Protein AF-A0A172TF11-F1 (afdb_monomer)

Organism: NCBI:txid1178515

Foldseek 3Di:
DVVVCLQPDPDQDADHLVLVLLLLVLLLCLLQPPDPLLVCLVPDQSLLVVVVVVVVDPDDPLVVLVVLLVVSLVVLVVSLVVSLVVVVVVVCVRPVDQDVQLSVLLSLLSSLVSLLSSLVSSLPSNQHTSVSSVVVSVVSSVVSVVVSVVCVVVSHDPSVVSSVCCVVVPNPSSVVSNVNSVVSNVVSSVVSSVSNVPDDSD

Mean predicted aligned error: 9.06 Å

Structure (mmCIF, N/CA/C/O backbone):
data_AF-A0A172TF11-F1
#
_entry.id   AF-A0A172TF11-F1
#
loop_
_atom_site.group_PDB
_atom_site.id
_atom_site.type_symbol
_atom_site.label_atom_id
_atom_site.label_alt_id
_atom_site.label_comp_id
_atom_site.label_asym_id
_atom_site.label_entity_id
_atom_site.label_seq_id
_atom_site.pdbx_PDB_ins_code
_atom_site.Cartn_x
_atom_site.Cartn_y
_atom_site.Cartn_z
_atom_site.occupancy
_atom_site.B_iso_or_equiv
_atom_site.auth_seq_id
_atom_site.auth_comp_id
_atom_site.auth_asym_id
_atom_site.auth_atom_id
_atom_site.pdbx_PDB_model_num
ATOM 1 N N . MET A 1 1 ? 18.507 27.238 -4.834 1.00 37.81 1 MET A N 1
ATOM 2 C CA . MET A 1 1 ? 17.718 27.202 -6.087 1.00 37.81 1 MET A CA 1
ATOM 3 C C . MET A 1 1 ? 18.172 26.134 -7.094 1.00 37.81 1 MET A C 1
ATOM 5 O O . MET A 1 1 ? 17.466 25.936 -8.066 1.00 37.81 1 MET A O 1
ATOM 9 N N . LEU A 1 2 ? 19.254 25.377 -6.849 1.00 40.62 2 LEU A N 1
ATOM 10 C CA . LEU A 1 2 ? 19.690 24.267 -7.722 1.00 40.62 2 LEU A CA 1
ATOM 11 C C . LEU A 1 2 ? 18.886 22.961 -7.549 1.00 40.62 2 LEU A C 1
ATOM 13 O O . LEU A 1 2 ? 18.704 22.222 -8.504 1.00 40.62 2 LEU A O 1
ATOM 17 N N . ILE A 1 3 ? 18.331 22.708 -6.360 1.00 42.03 3 ILE A N 1
ATOM 18 C CA . ILE A 1 3 ? 17.564 21.477 -6.073 1.00 42.03 3 ILE A CA 1
ATOM 19 C C . ILE A 1 3 ? 16.171 21.503 -6.732 1.00 42.03 3 ILE A C 1
ATOM 21 O O . ILE A 1 3 ? 15.624 20.463 -7.073 1.00 42.03 3 ILE A O 1
ATOM 25 N N . LEU A 1 4 ? 15.613 22.697 -6.969 1.00 37.97 4 LEU A N 1
ATOM 26 C CA . LEU A 1 4 ? 14.320 22.850 -7.645 1.00 37.97 4 LEU A CA 1
ATOM 27 C C . LEU A 1 4 ? 14.446 22.738 -9.177 1.00 37.97 4 LEU A C 1
ATOM 29 O O . LEU A 1 4 ? 13.496 22.329 -9.835 1.00 37.97 4 LEU A O 1
ATOM 33 N N . GLY A 1 5 ? 15.619 23.074 -9.733 1.00 37.34 5 GLY A N 1
ATOM 34 C CA . GLY A 1 5 ? 15.910 22.966 -11.167 1.00 37.34 5 GLY A CA 1
ATOM 35 C C . GLY A 1 5 ? 16.039 21.517 -11.640 1.00 37.34 5 GLY A C 1
ATOM 36 O O . GLY A 1 5 ? 15.505 21.176 -12.688 1.00 37.34 5 GLY A O 1
ATOM 37 N N . GLY A 1 6 ? 16.625 20.636 -10.820 1.00 41.56 6 GLY A N 1
ATOM 38 C CA . GLY A 1 6 ? 16.676 19.191 -11.096 1.00 41.56 6 GLY A CA 1
ATOM 39 C C . GLY A 1 6 ? 15.323 18.472 -10.989 1.00 41.56 6 GLY A C 1
ATOM 40 O O . GLY A 1 6 ? 15.190 17.340 -11.436 1.00 41.56 6 GLY A O 1
ATOM 41 N N . LEU A 1 7 ? 14.303 19.127 -10.424 1.00 42.03 7 LEU A N 1
ATOM 42 C CA . LEU A 1 7 ? 12.934 18.604 -10.329 1.00 42.03 7 LEU A CA 1
ATOM 43 C C . LEU A 1 7 ? 12.081 18.931 -11.571 1.00 42.03 7 LEU A C 1
ATOM 45 O O . LEU A 1 7 ? 11.021 18.336 -11.744 1.00 42.03 7 LEU A O 1
ATOM 49 N N . LEU A 1 8 ? 12.525 19.869 -12.421 1.00 41.50 8 LEU A N 1
ATOM 50 C CA . LEU A 1 8 ? 11.769 20.375 -13.577 1.00 41.50 8 LEU A CA 1
ATOM 51 C C . LEU A 1 8 ? 12.556 20.403 -14.900 1.00 41.50 8 LEU A C 1
ATOM 53 O O . LEU A 1 8 ? 11.947 20.668 -15.936 1.00 41.50 8 LEU A O 1
ATOM 57 N N . HIS A 1 9 ? 13.867 20.135 -14.912 1.00 39.47 9 HIS A N 1
ATOM 58 C CA . HIS A 1 9 ? 14.604 19.950 -16.166 1.00 39.47 9 HIS A CA 1
ATOM 59 C C . HIS A 1 9 ? 14.367 18.554 -16.738 1.00 39.47 9 HIS A C 1
ATOM 61 O O . HIS A 1 9 ? 14.990 17.563 -16.372 1.00 39.47 9 HIS A O 1
ATOM 67 N N . VAL A 1 10 ? 13.398 18.535 -17.646 1.00 49.44 10 VAL A N 1
ATOM 68 C CA . VAL A 1 10 ? 13.211 17.545 -18.697 1.00 49.44 10 VAL A CA 1
ATOM 69 C C . VAL A 1 10 ? 14.354 17.739 -19.703 1.00 49.44 10 VAL A C 1
ATOM 71 O O . VAL A 1 10 ? 14.220 18.518 -20.640 1.00 49.44 10 VAL A O 1
ATOM 74 N N . GLU A 1 11 ? 15.498 17.095 -19.475 1.00 37.38 11 GLU A N 1
ATOM 75 C CA . GLU A 1 11 ? 16.462 16.790 -20.542 1.00 37.38 11 GLU A CA 1
ATOM 76 C C . GLU A 1 11 ? 16.293 15.313 -20.914 1.00 37.38 11 GLU A C 1
ATOM 78 O O . GLU A 1 11 ? 16.240 14.447 -20.040 1.00 37.38 11 GLU A O 1
ATOM 83 N N . GLU A 1 12 ? 16.147 15.056 -22.215 1.00 46.34 12 GLU A N 1
ATOM 84 C CA . GLU A 1 12 ? 15.595 13.845 -22.849 1.00 46.34 12 GLU A CA 1
ATOM 85 C C . GLU A 1 12 ? 16.365 12.525 -22.620 1.00 46.34 12 GLU A C 1
ATOM 87 O O . GLU A 1 12 ? 16.013 11.520 -23.226 1.00 46.34 12 GLU A O 1
ATOM 92 N N . ASP A 1 13 ? 17.371 12.475 -21.741 1.00 43.41 13 ASP A N 1
ATOM 93 C CA . ASP A 1 13 ? 18.206 11.273 -21.556 1.00 43.41 13 ASP A CA 1
ATOM 94 C C . ASP A 1 13 ? 18.678 11.033 -20.103 1.00 43.41 13 ASP A C 1
ATOM 96 O O . ASP A 1 13 ? 19.563 10.217 -19.843 1.00 43.41 13 ASP A O 1
ATOM 100 N N . GLN A 1 14 ? 18.104 11.735 -19.113 1.00 47.06 14 GLN A N 1
ATOM 101 C CA . GLN A 1 14 ? 18.458 11.557 -17.696 1.00 47.06 14 GLN A CA 1
ATOM 102 C C . GLN A 1 14 ? 17.311 11.011 -16.837 1.00 47.06 14 GLN A C 1
ATOM 104 O O . GLN A 1 14 ? 16.142 11.362 -16.991 1.00 47.06 14 GLN A O 1
ATOM 109 N N . TRP A 1 15 ? 17.688 10.142 -15.893 1.00 51.62 15 TRP A N 1
ATOM 110 C CA . TRP A 1 15 ? 16.863 9.470 -14.888 1.00 51.62 15 TRP A CA 1
ATOM 111 C C . TRP A 1 15 ? 15.955 10.441 -14.125 1.00 51.62 15 TRP A C 1
ATOM 113 O O . TRP A 1 15 ? 16.306 10.973 -13.073 1.00 51.62 15 TRP A O 1
ATOM 123 N N . SER A 1 16 ? 14.757 10.679 -14.648 1.00 61.72 16 SER A N 1
ATOM 124 C CA . SER A 1 16 ? 13.790 11.523 -13.964 1.00 61.72 16 SER A CA 1
ATOM 125 C C . SER A 1 16 ? 13.293 10.827 -12.698 1.00 61.72 16 SER A C 1
ATOM 127 O O . SER A 1 16 ? 12.734 9.732 -12.739 1.00 61.72 16 SER A O 1
ATOM 129 N N . ILE A 1 17 ? 13.474 11.499 -11.563 1.00 70.00 17 ILE A N 1
ATOM 130 C CA . ILE A 1 17 ? 13.059 11.036 -10.229 1.00 70.00 17 ILE A CA 1
ATOM 131 C C . ILE A 1 17 ? 11.538 11.217 -10.032 1.00 70.00 17 ILE A C 1
ATOM 133 O O . ILE A 1 17 ? 10.937 10.648 -9.121 1.00 70.00 17 ILE A O 1
ATOM 137 N N . ALA A 1 18 ? 10.884 12.000 -10.897 1.00 71.44 18 ALA A N 1
ATOM 138 C CA . ALA A 1 18 ? 9.459 12.312 -10.817 1.00 71.44 18 ALA A CA 1
ATOM 139 C C . ALA A 1 18 ? 8.535 11.071 -10.797 1.00 71.44 18 ALA A C 1
ATOM 141 O O . ALA A 1 18 ? 7.713 10.990 -9.881 1.00 71.44 18 ALA A O 1
ATOM 142 N N . PRO A 1 19 ? 8.642 10.093 -11.723 1.00 74.12 19 PRO A N 1
ATOM 143 C CA . PRO A 1 19 ? 7.827 8.877 -11.671 1.00 74.12 19 PRO A CA 1
ATOM 144 C C . PRO A 1 19 ? 8.084 8.043 -10.408 1.00 74.12 19 PRO A C 1
ATOM 146 O O . PRO A 1 19 ? 7.132 7.533 -9.818 1.00 74.12 19 PRO A O 1
ATOM 149 N N . ASP A 1 20 ? 9.332 7.978 -9.933 1.00 79.50 20 ASP A N 1
ATOM 150 C CA . ASP A 1 20 ? 9.693 7.238 -8.717 1.00 79.50 20 ASP A CA 1
ATOM 151 C C . ASP A 1 20 ? 9.079 7.871 -7.463 1.00 79.50 20 ASP A C 1
ATOM 153 O O . ASP A 1 20 ? 8.512 7.174 -6.619 1.00 79.50 20 ASP A O 1
ATOM 157 N N . LEU A 1 21 ? 9.104 9.204 -7.365 1.00 79.12 21 LEU A N 1
ATOM 158 C CA . LEU A 1 21 ? 8.406 9.931 -6.304 1.00 79.12 21 LEU A CA 1
ATOM 159 C C . LEU A 1 21 ? 6.902 9.683 -6.360 1.00 79.12 21 LEU A C 1
ATOM 161 O O . LEU A 1 21 ? 6.276 9.481 -5.323 1.00 79.12 21 LEU A O 1
ATOM 165 N N . LEU A 1 22 ? 6.316 9.674 -7.555 1.00 78.62 22 LEU A N 1
ATOM 166 C CA . LEU A 1 22 ? 4.880 9.506 -7.737 1.00 78.62 22 LEU A CA 1
ATOM 167 C C . LEU A 1 22 ? 4.432 8.105 -7.291 1.00 78.62 22 LEU A C 1
ATOM 169 O O . LEU A 1 22 ? 3.491 7.995 -6.506 1.00 78.62 22 LEU A O 1
ATOM 173 N N . ILE A 1 23 ? 5.161 7.055 -7.688 1.00 78.44 23 ILE A N 1
ATOM 174 C CA . ILE A 1 23 ? 4.918 5.662 -7.271 1.00 78.44 23 ILE A CA 1
ATOM 175 C C . ILE A 1 23 ? 5.006 5.486 -5.758 1.00 78.44 23 ILE A C 1
ATOM 177 O O . ILE A 1 23 ? 4.291 4.660 -5.200 1.00 78.44 23 ILE A O 1
ATOM 181 N N . VAL A 1 24 ? 5.880 6.232 -5.089 1.00 77.00 24 VAL A N 1
ATOM 182 C CA . VAL A 1 24 ? 6.149 6.050 -3.662 1.00 77.00 24 VAL A CA 1
ATOM 183 C C . VAL A 1 24 ? 5.256 6.929 -2.777 1.00 77.00 24 VAL A C 1
ATOM 185 O O . VAL A 1 24 ? 4.786 6.498 -1.717 1.00 77.00 24 VAL A O 1
ATOM 188 N N . ILE A 1 25 ? 4.955 8.148 -3.222 1.00 73.25 25 ILE A N 1
ATOM 189 C CA . ILE A 1 25 ? 4.079 9.081 -2.510 1.00 73.25 25 ILE A CA 1
ATOM 190 C C . ILE A 1 25 ? 2.622 8.634 -2.612 1.00 73.25 25 ILE A C 1
ATOM 192 O O . ILE A 1 25 ? 1.917 8.694 -1.606 1.00 73.25 25 ILE A O 1
ATOM 196 N N . PHE A 1 26 ? 2.160 8.149 -3.772 1.00 73.44 26 PHE A N 1
ATOM 197 C CA . PHE A 1 26 ? 0.749 7.777 -3.937 1.00 73.44 26 PHE A CA 1
ATOM 198 C C . PHE A 1 26 ? 0.281 6.748 -2.899 1.00 73.44 26 PHE A C 1
ATOM 200 O O . PHE A 1 26 ? -0.648 7.069 -2.162 1.00 73.44 26 PHE A O 1
ATOM 207 N N . PRO A 1 27 ? 0.929 5.576 -2.741 1.00 66.56 27 PRO A N 1
ATOM 208 C CA . PRO A 1 27 ? 0.554 4.581 -1.738 1.00 66.56 27 PRO A CA 1
ATOM 209 C C . PRO A 1 27 ? 0.652 5.109 -0.305 1.00 66.56 27 PRO A C 1
ATOM 211 O O . PRO A 1 27 ? -0.158 4.731 0.536 1.00 66.56 27 PRO A O 1
ATOM 214 N N . SER A 1 28 ? 1.602 6.012 -0.039 1.00 65.06 28 SER A N 1
ATOM 215 C CA . SER A 1 28 ? 1.797 6.625 1.280 1.00 65.06 28 SER A CA 1
ATOM 216 C C . SER A 1 28 ? 0.635 7.544 1.675 1.00 65.06 28 SER A C 1
ATOM 218 O O . SER A 1 28 ? 0.138 7.532 2.806 1.00 65.06 28 SER A O 1
ATOM 220 N N . VAL A 1 29 ? 0.143 8.311 0.702 1.00 61.72 29 VAL A N 1
ATOM 221 C CA . VAL A 1 29 ? -0.994 9.218 0.865 1.00 61.72 29 VAL A CA 1
ATOM 222 C C . VAL A 1 29 ? -2.310 8.447 1.050 1.00 61.72 29 VAL A C 1
ATOM 224 O O . VAL A 1 29 ? -3.187 8.932 1.762 1.00 61.72 29 VAL A O 1
ATOM 227 N N . LEU A 1 30 ? -2.435 7.215 0.534 1.00 59.66 30 LEU A N 1
ATOM 228 C CA . LEU A 1 30 ? -3.637 6.377 0.713 1.00 59.66 30 LEU A CA 1
ATOM 229 C C . LEU A 1 30 ? -3.940 6.016 2.166 1.00 59.66 30 LEU A C 1
ATOM 231 O O . LEU A 1 30 ? -5.109 5.842 2.516 1.00 59.66 30 LEU A O 1
ATOM 235 N N . GLY A 1 31 ? -2.922 5.923 3.025 1.00 55.25 31 GLY A N 1
ATOM 236 C CA . GLY A 1 31 ? -3.161 5.745 4.455 1.00 55.25 31 GLY A CA 1
ATOM 237 C C . GLY A 1 31 ? -3.901 6.952 5.044 1.00 55.25 31 GLY A C 1
ATOM 238 O O . GLY A 1 31 ? -4.849 6.819 5.811 1.00 55.25 31 GLY A O 1
ATOM 239 N N . ILE A 1 32 ? -3.557 8.169 4.632 1.00 56.81 32 ILE A N 1
ATOM 240 C CA . ILE A 1 32 ? -4.210 9.374 5.146 1.00 56.81 32 ILE A CA 1
ATOM 241 C C . ILE A 1 32 ? -5.515 9.591 4.377 1.00 56.81 32 ILE A C 1
ATOM 243 O O . ILE A 1 32 ? -5.593 10.393 3.453 1.00 56.81 32 ILE A O 1
ATOM 247 N N . SER A 1 33 ? -6.581 8.890 4.763 1.00 54.97 33 SER A N 1
ATOM 248 C CA . SER A 1 33 ? -7.925 9.242 4.298 1.00 54.97 33 SER A CA 1
ATOM 249 C C . SER A 1 33 ? -8.206 10.697 4.699 1.00 54.97 33 SER A C 1
ATOM 251 O O . SER A 1 33 ? -8.417 10.971 5.876 1.00 54.97 33 SER A O 1
ATOM 253 N N . PHE A 1 34 ? -8.198 11.642 3.752 1.00 50.56 34 PHE A N 1
ATOM 254 C CA . PHE A 1 34 ? -8.435 13.081 3.979 1.00 50.56 34 PHE A CA 1
ATOM 255 C C . PHE A 1 34 ? -9.905 13.400 4.316 1.00 50.56 34 PHE A C 1
ATOM 257 O O . PHE A 1 34 ? -10.531 14.281 3.735 1.00 50.56 34 PHE A O 1
ATOM 264 N N . THR A 1 35 ? -10.506 12.663 5.244 1.00 56.47 35 THR A N 1
ATOM 265 C CA . THR A 1 35 ? -11.850 12.949 5.755 1.00 56.47 35 THR A CA 1
ATOM 266 C C . THR A 1 35 ? -11.733 13.817 7.008 1.00 56.47 35 THR A C 1
ATOM 268 O O . THR A 1 35 ? -10.803 13.647 7.792 1.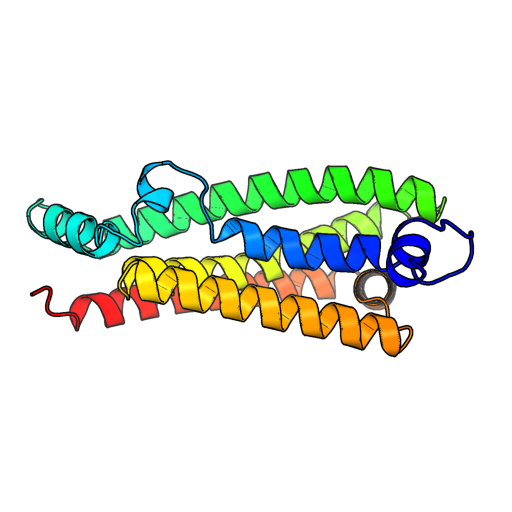00 56.47 35 THR A O 1
ATOM 271 N N . LYS A 1 36 ? -12.676 14.743 7.238 1.00 53.97 36 LYS A N 1
ATOM 272 C CA . LYS A 1 36 ? -12.684 15.641 8.418 1.00 53.97 36 LYS A CA 1
ATOM 273 C C . LYS A 1 36 ? -12.508 14.899 9.751 1.00 53.97 36 LYS A C 1
ATOM 275 O O . LYS A 1 36 ? -11.823 15.396 10.644 1.00 53.97 36 LYS A O 1
ATOM 280 N N . ASP A 1 37 ? -13.048 13.688 9.861 1.00 57.97 37 ASP A N 1
ATOM 281 C CA . ASP A 1 37 ? -12.907 12.834 11.049 1.00 57.97 37 ASP A CA 1
ATOM 282 C C . ASP A 1 37 ? -11.459 12.386 11.296 1.00 57.97 37 ASP A C 1
ATOM 284 O O . ASP A 1 37 ? -11.023 12.271 12.444 1.00 57.97 37 ASP A O 1
ATOM 288 N N . TYR A 1 38 ? -10.694 12.221 10.216 1.00 61.47 38 TYR A N 1
ATOM 289 C CA . TYR A 1 38 ? -9.257 11.979 10.227 1.00 61.47 38 TYR A CA 1
ATOM 290 C C . TYR A 1 38 ? -8.460 13.280 10.317 1.00 61.47 38 TYR A C 1
ATOM 292 O O . TYR A 1 38 ? -7.260 13.218 10.265 1.00 61.47 38 TYR A O 1
ATOM 300 N N . LEU A 1 39 ? -9.014 14.481 10.443 1.00 59.62 39 LEU A N 1
ATOM 301 C CA . LEU A 1 39 ? -8.186 15.658 10.785 1.00 59.62 39 LEU A CA 1
ATOM 302 C C . LEU A 1 39 ? -8.224 15.939 12.289 1.00 59.62 39 LEU A C 1
ATOM 304 O O . LEU A 1 39 ? -7.296 16.510 12.857 1.00 59.62 39 LEU A O 1
ATOM 308 N N . ASN A 1 40 ? -9.255 15.429 12.963 1.00 63.53 40 ASN A N 1
ATOM 309 C CA . ASN A 1 40 ? -9.423 15.543 14.404 1.00 63.53 40 ASN A CA 1
ATOM 310 C C . ASN A 1 40 ? -8.729 14.431 15.217 1.00 63.53 40 ASN A C 1
ATOM 312 O O . ASN A 1 40 ? -8.808 14.486 16.445 1.00 63.53 40 ASN A O 1
ATOM 316 N N . TYR A 1 41 ? -8.011 13.471 14.604 1.00 64.56 41 TYR A N 1
ATOM 317 C CA . TYR A 1 41 ? -7.372 12.352 15.335 1.00 64.56 41 TYR A CA 1
ATOM 318 C C . TYR A 1 41 ? -6.292 12.790 16.341 1.00 64.56 41 TYR A C 1
ATOM 320 O O . TYR A 1 41 ? -5.977 12.049 17.271 1.00 64.56 41 TYR A O 1
ATOM 328 N N . ILE A 1 42 ? -5.689 13.975 16.157 1.00 59.66 42 ILE A N 1
ATOM 329 C CA . ILE A 1 42 ? -4.664 14.507 17.077 1.00 59.66 42 ILE A CA 1
ATOM 330 C C . ILE A 1 42 ? -5.308 14.924 18.398 1.00 59.66 42 ILE A C 1
ATOM 332 O O . ILE A 1 42 ? -4.707 14.774 19.460 1.00 59.66 42 ILE A O 1
ATOM 336 N N . LYS A 1 43 ? -6.530 15.460 18.320 1.00 60.31 43 LYS A N 1
ATOM 337 C CA . LYS A 1 43 ? -7.233 16.083 19.444 1.00 60.31 43 LYS A CA 1
ATOM 338 C C . LYS A 1 43 ? -8.254 15.140 20.083 1.00 60.31 43 LYS A C 1
ATOM 340 O O . LYS A 1 43 ? -8.492 15.223 21.281 1.00 60.31 43 LYS A O 1
ATOM 345 N N . ASN A 1 44 ? -8.832 14.236 19.296 1.00 63.34 44 ASN A N 1
ATOM 346 C CA . ASN A 1 44 ? -9.793 13.229 19.720 1.00 63.34 44 ASN A CA 1
ATOM 347 C C . ASN A 1 44 ? -9.306 11.854 19.264 1.00 63.34 44 ASN A C 1
ATOM 349 O O . ASN A 1 44 ? -9.023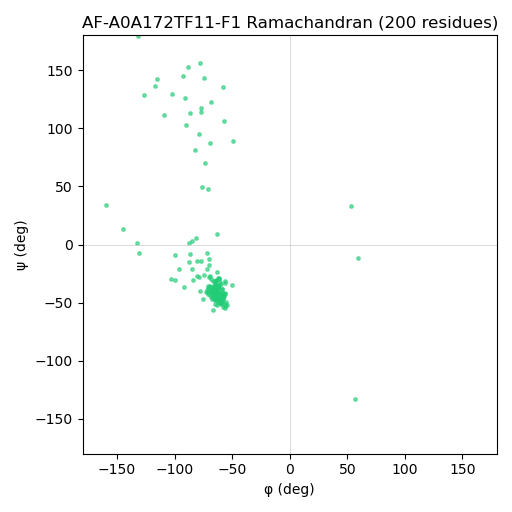 11.672 18.086 1.00 63.34 44 ASN A O 1
ATOM 353 N N . ASP A 1 45 ? -9.244 10.867 20.161 1.00 70.44 45 ASP A N 1
ATOM 354 C CA . ASP A 1 45 ? -8.928 9.485 19.775 1.00 70.44 45 ASP A CA 1
ATOM 355 C C . ASP A 1 45 ? -10.127 8.829 19.062 1.00 70.44 45 ASP A C 1
ATOM 357 O O . ASP A 1 45 ? -10.846 7.994 19.615 1.00 70.44 45 ASP A O 1
ATOM 361 N N . THR A 1 46 ? -10.401 9.290 17.839 1.00 70.94 46 THR A N 1
ATOM 362 C CA . THR A 1 46 ? -11.592 8.944 17.057 1.00 70.94 46 THR A CA 1
ATOM 363 C C . THR A 1 46 ? -11.656 7.446 16.765 1.00 70.94 46 THR A C 1
ATOM 365 O O . THR A 1 46 ? -12.733 6.861 16.839 1.00 70.94 46 THR A O 1
ATOM 368 N N . PHE A 1 47 ? -10.516 6.796 16.503 1.00 72.00 47 PHE A N 1
ATOM 369 C CA . PHE A 1 47 ? -10.467 5.358 16.211 1.00 72.00 47 PHE A CA 1
ATOM 370 C C . PHE A 1 47 ? -10.811 4.508 17.432 1.00 72.00 47 PHE A C 1
ATOM 372 O O . PHE A 1 47 ? -11.633 3.598 17.329 1.00 72.00 47 PHE A O 1
ATOM 379 N N . THR A 1 48 ? -10.252 4.838 18.599 1.00 74.44 48 THR A N 1
ATOM 380 C CA . THR A 1 48 ? -10.561 4.135 19.851 1.00 74.44 48 THR A CA 1
ATOM 381 C C . THR A 1 48 ? -12.028 4.337 20.241 1.00 74.44 48 THR A C 1
ATOM 383 O O . THR A 1 48 ? -12.704 3.363 20.566 1.00 74.44 48 THR A O 1
ATOM 386 N N . LYS A 1 49 ? -12.569 5.561 20.115 1.00 77.56 49 LYS A N 1
ATOM 387 C CA . LYS A 1 49 ? -13.997 5.843 20.365 1.00 77.56 49 LYS A CA 1
ATOM 388 C C . LYS A 1 49 ? -14.920 5.091 19.402 1.00 77.56 49 LYS A C 1
ATOM 390 O O . LYS A 1 49 ? -15.925 4.531 19.832 1.00 77.56 49 LYS A O 1
ATOM 395 N N . ARG A 1 50 ? -14.570 5.035 18.113 1.00 78.31 50 ARG A N 1
ATOM 396 C CA . ARG A 1 50 ? -15.337 4.306 17.091 1.00 78.31 50 ARG A CA 1
ATOM 397 C C . ARG A 1 50 ? -15.356 2.803 17.377 1.00 78.31 50 ARG A C 1
ATOM 399 O O . ARG A 1 50 ? -16.412 2.187 17.300 1.00 78.31 50 ARG A O 1
ATOM 406 N N . MET A 1 51 ? -14.220 2.225 17.771 1.00 79.31 51 MET A N 1
ATOM 407 C CA . MET A 1 51 ? -14.154 0.808 18.150 1.00 79.31 51 MET A CA 1
ATOM 408 C C . MET A 1 51 ? -14.907 0.508 19.450 1.00 79.31 51 MET A C 1
ATOM 410 O O . MET A 1 51 ? -15.562 -0.529 19.537 1.00 79.31 51 MET A O 1
ATOM 414 N N . ALA A 1 52 ? -14.877 1.414 20.432 1.00 80.69 52 ALA A N 1
ATOM 415 C CA . ALA A 1 52 ? -15.685 1.286 21.644 1.00 80.69 52 ALA A CA 1
ATOM 416 C C . ALA A 1 52 ? -17.189 1.293 21.322 1.00 80.69 52 ALA A C 1
ATOM 418 O O . ALA A 1 52 ? -17.925 0.443 21.817 1.00 80.69 52 ALA A O 1
ATOM 419 N N . LEU A 1 53 ? -17.631 2.183 20.425 1.00 82.75 53 LEU A N 1
ATOM 420 C CA . LEU A 1 53 ? -19.015 2.223 19.953 1.00 82.75 53 LEU A CA 1
ATOM 421 C C . LEU A 1 53 ? -19.405 0.928 19.225 1.00 82.75 53 LEU A C 1
ATOM 423 O O . LEU A 1 53 ? -20.446 0.354 19.530 1.00 82.75 53 LEU A O 1
ATOM 427 N N . TYR A 1 54 ? -18.567 0.412 18.321 1.00 81.69 54 TYR A N 1
ATOM 428 C CA . TYR A 1 54 ? -18.862 -0.845 17.624 1.00 81.69 54 TYR A CA 1
ATOM 429 C C . TYR A 1 54 ? -18.981 -2.048 18.565 1.00 81.69 54 TYR A C 1
ATOM 431 O O . TYR A 1 54 ? -19.779 -2.935 18.291 1.00 81.69 54 TYR A O 1
ATOM 439 N N . ARG A 1 55 ? -18.275 -2.054 19.705 1.00 78.38 55 ARG A N 1
ATOM 440 C CA . ARG A 1 55 ? -18.436 -3.095 20.736 1.00 78.38 55 ARG A CA 1
ATOM 441 C C . ARG A 1 55 ? -19.749 -3.012 21.517 1.00 78.38 55 ARG A C 1
ATOM 443 O O . ARG A 1 55 ? -20.149 -4.010 22.103 1.00 78.38 55 ARG A O 1
ATOM 450 N N . THR A 1 56 ? -20.408 -1.854 21.543 1.00 85.44 56 THR A N 1
ATOM 451 C CA . THR A 1 56 ? -21.754 -1.728 22.138 1.00 85.44 56 THR A CA 1
ATOM 452 C C . THR A 1 56 ? -22.866 -2.189 21.200 1.00 85.44 56 THR A C 1
ATOM 454 O O . THR A 1 56 ? -23.992 -2.405 21.643 1.00 85.44 56 THR A O 1
ATOM 457 N N . MET A 1 57 ? -22.563 -2.357 19.912 1.00 85.50 57 MET A N 1
ATOM 458 C CA . MET A 1 57 ? -23.504 -2.885 18.931 1.00 85.50 57 MET A CA 1
ATOM 459 C C . MET A 1 57 ? -23.417 -4.418 18.890 1.00 85.50 57 MET A C 1
ATOM 461 O O . MET A 1 57 ? -22.351 -4.977 19.152 1.00 85.50 57 MET A O 1
ATOM 465 N N . PRO A 1 58 ? -24.496 -5.122 18.509 1.00 86.00 58 PRO A N 1
ATOM 466 C CA . PRO A 1 58 ? -24.496 -6.575 18.337 1.00 86.00 58 PRO A CA 1
ATOM 467 C C . PRO A 1 58 ? -23.805 -6.988 17.021 1.00 86.00 58 PRO A C 1
ATOM 469 O O . PRO A 1 58 ? -24.370 -7.728 16.221 1.00 86.00 58 PRO A O 1
ATOM 472 N N . ILE A 1 59 ? -22.602 -6.467 16.767 1.00 85.75 59 ILE A N 1
ATOM 473 C CA . ILE A 1 59 ? -21.817 -6.695 15.548 1.00 85.75 59 ILE A CA 1
ATOM 474 C C . ILE A 1 59 ? -20.526 -7.405 15.942 1.00 85.75 59 ILE A C 1
ATOM 476 O O . ILE A 1 59 ? -19.880 -7.050 16.931 1.00 85.75 59 ILE A O 1
ATOM 480 N N . ARG A 1 60 ? -20.131 -8.416 15.168 1.00 86.56 60 ARG A N 1
ATOM 481 C CA . ARG A 1 60 ? -18.903 -9.166 15.440 1.00 86.56 60 ARG A CA 1
ATOM 482 C C . ARG A 1 60 ? -17.681 -8.333 15.050 1.00 86.56 60 ARG A C 1
ATOM 484 O O . ARG A 1 60 ? -17.692 -7.613 14.051 1.00 86.56 60 ARG A O 1
ATOM 491 N N . ILE A 1 61 ? -16.591 -8.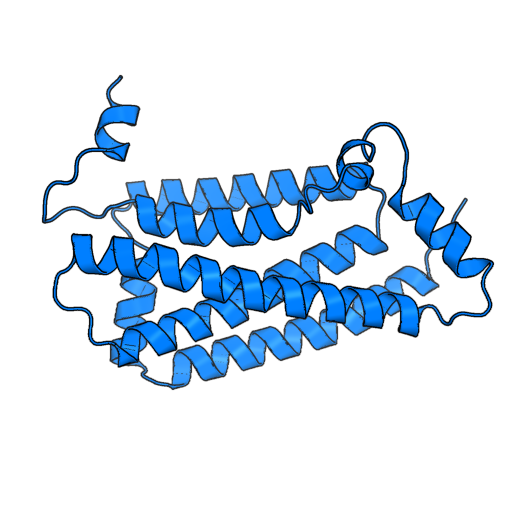430 15.813 1.00 84.62 61 ILE A N 1
ATOM 492 C CA . ILE A 1 61 ? -15.362 -7.660 15.538 1.00 84.62 61 ILE A CA 1
ATOM 493 C C . ILE A 1 61 ? -14.803 -8.034 14.157 1.00 84.62 61 ILE A C 1
ATOM 495 O O . ILE A 1 61 ? -14.301 -7.180 13.429 1.00 84.62 61 ILE A O 1
ATOM 499 N N . GLU A 1 62 ? -14.945 -9.299 13.770 1.00 88.19 62 GLU A N 1
ATOM 500 C CA . GLU A 1 62 ? -14.553 -9.834 12.471 1.00 88.19 62 GLU A CA 1
ATOM 501 C C . GLU A 1 62 ? -15.261 -9.132 11.312 1.00 88.19 62 GLU A C 1
ATOM 503 O O . GLU A 1 62 ? -14.629 -8.880 10.287 1.00 88.19 62 GLU A O 1
ATOM 508 N N . GLU A 1 63 ? -16.542 -8.789 11.475 1.00 89.06 63 GLU A N 1
ATOM 509 C CA . GLU A 1 63 ? -17.351 -8.110 10.456 1.00 89.06 63 GLU A CA 1
ATOM 510 C C . GLU A 1 63 ? -16.895 -6.659 10.282 1.00 89.06 63 GLU A C 1
ATOM 512 O O . GLU A 1 63 ? -16.747 -6.186 9.156 1.00 89.06 63 GLU A O 1
ATOM 517 N N . VAL A 1 64 ? -16.579 -5.972 11.386 1.00 87.31 64 VAL A N 1
ATOM 518 C CA . VAL A 1 64 ? -16.031 -4.604 11.361 1.00 87.31 64 VAL A CA 1
ATOM 519 C C . VAL A 1 64 ? -14.670 -4.575 10.666 1.00 87.31 64 VAL A C 1
ATOM 521 O O . VAL A 1 64 ? -14.413 -3.717 9.818 1.00 87.31 64 VAL A O 1
ATOM 524 N N . VAL A 1 65 ? -13.793 -5.524 11.008 1.00 88.69 65 VAL A N 1
ATOM 525 C CA . VAL A 1 65 ? -12.468 -5.646 10.390 1.00 88.69 65 VAL A CA 1
ATOM 526 C C . VAL A 1 65 ? -12.616 -5.955 8.901 1.00 88.69 65 VAL A C 1
ATOM 528 O O . VAL A 1 65 ? -12.013 -5.270 8.077 1.00 88.69 65 VAL A O 1
ATOM 531 N N . LEU A 1 66 ? -13.460 -6.925 8.538 1.00 89.00 66 LEU A N 1
ATOM 532 C CA . LEU A 1 66 ? -13.702 -7.308 7.147 1.00 89.00 66 LEU A CA 1
ATOM 533 C C . LEU A 1 66 ? -14.241 -6.135 6.325 1.00 89.00 66 LEU A C 1
ATOM 535 O O . LEU A 1 66 ? -13.713 -5.862 5.249 1.00 89.00 66 LEU A O 1
ATOM 539 N N . ALA 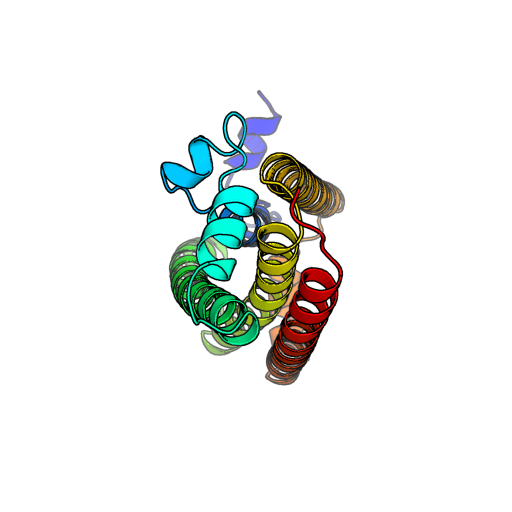A 1 67 ? -15.225 -5.393 6.841 1.00 88.75 67 ALA A N 1
ATOM 540 C CA . ALA A 1 67 ? -15.761 -4.209 6.175 1.00 88.75 67 ALA A CA 1
ATOM 541 C C . ALA A 1 67 ? -14.675 -3.151 5.927 1.00 88.75 67 ALA A C 1
ATOM 543 O O . ALA A 1 67 ? -14.646 -2.519 4.867 1.00 88.75 67 ALA A O 1
ATOM 544 N N . ARG A 1 68 ? -13.744 -2.975 6.876 1.00 86.75 68 ARG A N 1
ATOM 545 C CA . ARG A 1 68 ? -12.641 -2.021 6.724 1.00 86.75 68 ARG A CA 1
ATOM 546 C C . ARG A 1 68 ? -11.632 -2.462 5.670 1.00 86.75 68 ARG A C 1
ATOM 548 O O . ARG A 1 68 ? -11.236 -1.638 4.847 1.00 86.75 68 ARG A O 1
ATOM 555 N N . PHE A 1 69 ? -11.259 -3.740 5.666 1.00 88.06 69 PHE A N 1
ATOM 556 C CA . PHE A 1 69 ? -10.410 -4.307 4.623 1.00 88.06 69 PHE A CA 1
ATOM 557 C C . PHE A 1 69 ? -11.099 -4.183 3.249 1.00 88.06 69 PHE A C 1
ATOM 559 O O . PHE A 1 69 ? -10.498 -3.644 2.328 1.00 88.06 69 PHE A O 1
ATOM 566 N N . LEU A 1 70 ? -12.377 -4.549 3.096 1.00 88.75 70 LEU A N 1
ATOM 567 C CA . LEU A 1 70 ? -13.090 -4.388 1.817 1.00 88.75 70 LEU A CA 1
ATOM 568 C C . LEU A 1 70 ? -13.103 -2.938 1.314 1.00 88.75 70 LEU A C 1
ATOM 570 O O . LEU A 1 70 ? -12.825 -2.694 0.142 1.00 88.75 70 LEU A O 1
ATOM 574 N N . ASN A 1 71 ? -13.375 -1.973 2.196 1.00 87.06 71 ASN A N 1
ATOM 575 C CA . ASN A 1 71 ? -13.346 -0.555 1.839 1.00 87.06 71 ASN A CA 1
ATOM 576 C C . ASN A 1 71 ? -11.958 -0.146 1.314 1.00 87.06 71 ASN A C 1
ATOM 578 O O . ASN A 1 71 ? -11.854 0.471 0.254 1.00 87.06 71 ASN A O 1
ATOM 582 N N . ILE A 1 72 ? -10.881 -0.557 1.995 1.00 84.50 72 ILE A N 1
ATOM 583 C CA . ILE A 1 72 ? -9.532 -0.203 1.550 1.00 84.50 72 ILE A CA 1
ATOM 584 C C . ILE A 1 72 ? -9.128 -0.920 0.250 1.00 84.50 72 ILE A C 1
ATOM 586 O O . ILE A 1 72 ? -8.399 -0.318 -0.526 1.00 84.50 72 ILE A O 1
ATOM 590 N N . ILE A 1 73 ? -9.645 -2.122 -0.065 1.00 84.19 73 ILE A N 1
ATOM 591 C CA . ILE A 1 73 ? -9.456 -2.750 -1.398 1.00 84.19 73 ILE A CA 1
ATOM 592 C C . ILE A 1 73 ? -10.035 -1.858 -2.485 1.00 84.19 73 ILE A C 1
ATOM 594 O O . ILE A 1 73 ? -9.356 -1.564 -3.465 1.00 84.19 73 ILE A O 1
ATOM 598 N N . ILE A 1 74 ? -11.291 -1.439 -2.317 1.00 85.06 74 ILE A N 1
ATOM 599 C CA . ILE A 1 74 ? -12.003 -0.638 -3.318 1.00 85.06 74 ILE A CA 1
ATOM 600 C C . ILE A 1 74 ? -11.254 0.678 -3.547 1.00 85.06 74 ILE A C 1
ATOM 602 O O . ILE A 1 74 ? -10.992 1.053 -4.692 1.00 85.06 74 ILE A O 1
ATOM 606 N N . CYS A 1 75 ? -10.831 1.333 -2.463 1.00 84.19 75 CYS A N 1
ATOM 607 C CA . CYS A 1 75 ? -9.992 2.524 -2.533 1.00 84.19 75 CYS A CA 1
ATOM 608 C C . CYS A 1 75 ? -8.658 2.245 -3.235 1.00 84.19 75 CYS A C 1
ATOM 610 O O . CYS A 1 75 ? -8.269 3.018 -4.107 1.00 84.19 75 CYS A O 1
ATOM 612 N N . THR A 1 76 ? -7.964 1.156 -2.903 1.00 82.06 76 THR A N 1
ATOM 613 C CA . THR A 1 76 ? -6.689 0.792 -3.535 1.00 82.06 76 THR A CA 1
ATOM 614 C C . THR A 1 76 ? -6.857 0.588 -5.038 1.00 82.06 76 THR A C 1
ATOM 616 O O . THR A 1 76 ? -6.101 1.178 -5.799 1.00 82.06 76 THR A O 1
ATOM 619 N N . ILE A 1 77 ? -7.883 -0.142 -5.488 1.00 82.44 77 ILE A N 1
ATOM 620 C CA . ILE A 1 77 ? -8.150 -0.355 -6.921 1.00 82.44 77 ILE A CA 1
ATOM 621 C C . ILE A 1 77 ? -8.383 0.981 -7.634 1.00 82.44 77 ILE A C 1
ATOM 623 O O . ILE A 1 77 ? -7.735 1.260 -8.643 1.00 82.44 77 ILE A O 1
ATOM 627 N N . TYR A 1 78 ? -9.263 1.833 -7.099 1.00 83.62 78 TYR A N 1
ATOM 628 C CA . TYR A 1 78 ? -9.556 3.141 -7.694 1.00 83.62 78 TYR A CA 1
ATOM 629 C C . TYR A 1 78 ? -8.302 4.023 -7.799 1.00 83.62 78 TYR A C 1
ATOM 631 O O . TYR A 1 78 ? -8.047 4.663 -8.823 1.00 83.62 78 TYR A O 1
ATOM 639 N N . ASN A 1 79 ? -7.481 4.029 -6.751 1.00 82.44 79 ASN A N 1
ATOM 640 C CA . ASN A 1 79 ? -6.264 4.826 -6.724 1.00 82.44 79 ASN A CA 1
ATOM 641 C C . ASN A 1 79 ? -5.180 4.269 -7.637 1.00 82.44 79 ASN A C 1
ATOM 643 O O . ASN A 1 79 ? -4.523 5.054 -8.311 1.00 82.44 79 ASN A O 1
ATOM 647 N N . THR A 1 80 ? -5.010 2.948 -7.723 1.00 80.75 80 THR A N 1
ATOM 648 C CA . THR A 1 80 ? -4.053 2.360 -8.663 1.00 80.75 80 THR A CA 1
ATOM 649 C C . THR A 1 80 ? -4.466 2.620 -10.113 1.00 80.75 80 THR A C 1
ATOM 651 O O . THR A 1 80 ? -3.602 2.927 -10.926 1.00 80.75 80 THR A O 1
ATOM 654 N N . LEU A 1 81 ? -5.765 2.608 -10.439 1.00 83.44 81 LEU A N 1
ATOM 655 C CA . LEU A 1 81 ? -6.261 3.007 -11.767 1.00 83.44 81 LEU A CA 1
ATOM 656 C C . LEU A 1 81 ? -6.015 4.495 -12.067 1.00 83.44 81 LEU A C 1
ATOM 658 O O . LEU A 1 81 ? -5.634 4.865 -13.180 1.00 83.44 81 LEU A O 1
ATOM 662 N N . THR A 1 82 ? -6.192 5.360 -11.069 1.00 84.00 82 THR A N 1
ATOM 663 C CA . THR A 1 82 ? -5.895 6.794 -11.204 1.00 84.00 82 THR A CA 1
ATOM 664 C C . THR A 1 82 ? -4.395 7.017 -11.417 1.00 84.00 82 THR A C 1
ATOM 666 O O . THR A 1 82 ? -3.991 7.712 -12.347 1.00 84.00 82 THR A O 1
ATOM 669 N N . LEU A 1 83 ? -3.567 6.368 -10.595 1.00 81.31 83 LEU A N 1
ATOM 670 C CA . LEU A 1 83 ? -2.110 6.400 -10.668 1.00 81.31 83 LEU A CA 1
ATOM 671 C C . LEU A 1 83 ? -1.602 5.892 -12.021 1.00 81.31 83 LEU A C 1
ATOM 673 O O . LEU A 1 83 ? -0.737 6.525 -12.617 1.00 81.31 83 LEU A O 1
ATOM 677 N N . PHE A 1 84 ? -2.172 4.796 -12.522 1.00 82.19 84 PHE A N 1
ATOM 678 C CA . PHE A 1 84 ? -1.904 4.258 -13.853 1.00 82.19 84 PHE A CA 1
ATOM 679 C C . PHE A 1 84 ? -2.141 5.299 -14.939 1.00 82.19 84 PHE A C 1
ATOM 681 O O . PHE A 1 84 ? -1.273 5.547 -15.765 1.00 82.19 84 PHE A O 1
ATOM 688 N N . THR A 1 85 ? -3.297 5.958 -14.903 1.00 81.88 85 THR A N 1
ATOM 689 C CA . THR A 1 85 ? -3.653 6.965 -15.906 1.00 81.88 85 THR A CA 1
ATOM 690 C C . THR A 1 85 ? -2.650 8.121 -15.89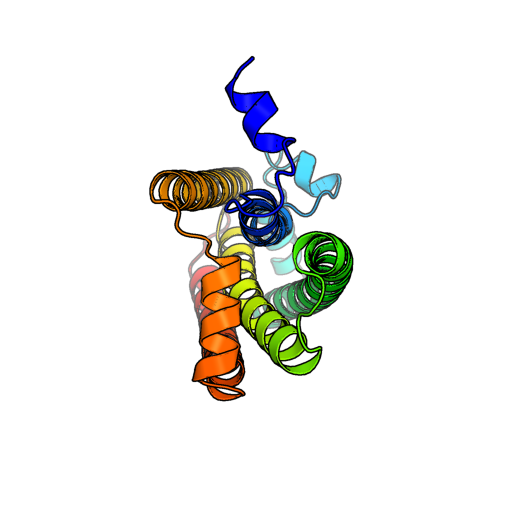4 1.00 81.88 85 THR A C 1
ATOM 692 O O . THR A 1 85 ? -2.144 8.519 -16.940 1.00 81.88 85 THR A O 1
ATOM 695 N N . VAL A 1 86 ? -2.299 8.626 -14.707 1.00 81.44 86 VAL A N 1
ATOM 696 C CA . VAL A 1 86 ? -1.323 9.717 -14.554 1.00 81.44 86 VAL A CA 1
ATOM 697 C C . VAL A 1 86 ? 0.073 9.293 -15.013 1.00 81.44 86 VAL A C 1
ATOM 699 O O . VAL A 1 86 ? 0.716 10.024 -15.764 1.00 81.44 86 VAL A O 1
ATOM 702 N N . LEU A 1 87 ? 0.540 8.111 -14.598 1.00 78.19 87 LEU A N 1
ATOM 703 C CA . LEU A 1 87 ? 1.847 7.588 -14.992 1.00 78.19 87 LEU A CA 1
ATOM 704 C C . LEU A 1 87 ? 1.915 7.302 -16.492 1.00 78.19 87 LEU A C 1
ATOM 706 O O . LEU A 1 87 ? 2.988 7.468 -17.061 1.00 78.19 87 LEU A O 1
ATOM 710 N N . TYR A 1 88 ? 0.819 6.906 -17.140 1.00 77.56 88 TYR A N 1
ATOM 711 C CA . TYR A 1 88 ? 0.788 6.639 -18.577 1.00 77.56 88 TYR A CA 1
ATOM 712 C C . TYR A 1 88 ? 1.055 7.921 -19.361 1.00 77.56 88 TYR A C 1
ATOM 714 O O . TYR A 1 88 ? 1.994 7.972 -20.150 1.00 77.56 88 TYR A O 1
ATOM 722 N N . PHE A 1 89 ? 0.317 8.993 -19.050 1.00 76.12 89 PHE A N 1
ATOM 723 C CA . PHE A 1 89 ? 0.527 10.303 -19.671 1.00 76.12 89 PHE A CA 1
ATOM 724 C C . PHE A 1 89 ? 1.918 10.879 -19.387 1.00 76.12 89 PHE A C 1
ATOM 726 O O . PHE A 1 89 ? 2.500 11.536 -20.249 1.00 76.12 89 PHE A O 1
ATOM 733 N N . LEU A 1 90 ? 2.461 10.640 -18.189 1.00 69.56 90 LEU A N 1
ATOM 734 C CA . LEU A 1 90 ? 3.808 11.089 -17.842 1.00 69.56 90 LEU A CA 1
ATOM 735 C C . LEU A 1 90 ? 4.876 10.286 -18.602 1.00 69.56 90 LEU A C 1
ATOM 737 O O . LEU A 1 90 ? 5.818 10.867 -19.124 1.00 69.56 90 LEU A O 1
ATOM 741 N N . THR A 1 91 ? 4.706 8.966 -18.706 1.00 65.94 91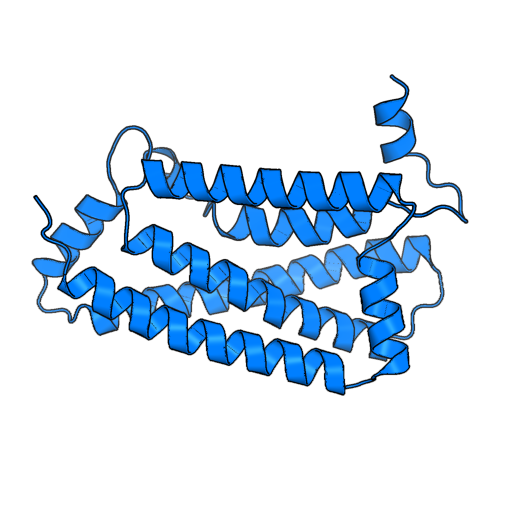 THR A N 1
ATOM 742 C CA . THR A 1 91 ? 5.691 8.043 -19.291 1.00 65.94 91 THR A CA 1
ATOM 743 C C . THR A 1 91 ? 5.691 8.074 -20.819 1.00 65.94 91 THR A C 1
ATOM 745 O O . THR A 1 91 ? 6.769 8.070 -21.408 1.00 65.94 91 THR A O 1
ATOM 748 N N . GLU A 1 92 ? 4.529 8.157 -21.480 1.00 62.16 92 GLU A N 1
ATOM 749 C CA . GLU A 1 92 ? 4.453 8.373 -22.937 1.00 62.16 92 GLU A CA 1
ATOM 750 C C . GLU A 1 92 ? 5.192 9.648 -23.339 1.00 62.16 92 GLU A C 1
ATOM 752 O O . GLU A 1 92 ? 5.955 9.650 -24.304 1.00 62.16 92 GLU A O 1
ATOM 757 N N . ARG A 1 93 ? 5.025 10.712 -22.548 1.00 55.09 93 ARG A N 1
ATOM 758 C CA . ARG A 1 93 ? 5.687 11.996 -22.775 1.00 55.09 93 ARG A CA 1
ATOM 759 C C . ARG A 1 93 ? 7.195 11.959 -22.516 1.00 55.09 93 ARG A C 1
ATOM 761 O O . ARG A 1 93 ? 7.888 12.865 -22.959 1.00 55.09 93 ARG A O 1
ATOM 768 N N . MET A 1 94 ? 7.688 10.950 -21.800 1.00 51.53 94 MET A N 1
ATOM 769 C CA . MET A 1 94 ? 9.098 10.825 -21.426 1.00 51.53 94 MET A CA 1
ATOM 770 C C . MET A 1 94 ? 9.867 9.797 -22.258 1.00 51.53 94 MET A C 1
ATOM 772 O O . MET A 1 94 ? 11.061 9.977 -22.427 1.00 51.53 94 MET A O 1
ATOM 776 N N . ASN A 1 95 ? 9.223 8.739 -22.768 1.00 54.06 95 ASN A N 1
ATOM 777 C CA . ASN A 1 95 ? 9.932 7.616 -23.401 1.00 54.06 95 ASN A CA 1
ATOM 778 C C . ASN A 1 95 ? 9.374 7.154 -24.758 1.00 54.06 95 ASN A C 1
ATOM 780 O O . ASN A 1 95 ? 9.909 6.196 -25.307 1.00 54.06 95 ASN A O 1
ATOM 784 N N . GLY A 1 96 ? 8.320 7.774 -25.307 1.00 53.91 96 GLY A N 1
ATOM 785 C CA . GLY A 1 96 ? 7.885 7.642 -26.714 1.00 53.91 96 GLY A CA 1
ATOM 786 C C . GLY A 1 96 ? 7.511 6.248 -27.267 1.00 53.91 96 GLY A C 1
ATOM 787 O O . GLY A 1 96 ? 6.951 6.175 -28.356 1.00 53.91 96 GLY A O 1
ATOM 788 N N . ALA A 1 97 ? 7.792 5.141 -26.572 1.00 52.38 97 ALA A N 1
ATOM 789 C CA . ALA A 1 97 ? 7.703 3.792 -27.135 1.00 52.38 97 ALA A CA 1
ATOM 790 C C . ALA A 1 97 ? 7.590 2.680 -26.072 1.00 52.38 97 ALA A C 1
ATOM 792 O O . ALA A 1 97 ? 8.118 1.582 -26.257 1.00 52.38 97 ALA A O 1
ATOM 793 N N . LEU A 1 98 ? 6.920 2.922 -24.937 1.00 60.41 98 LEU A N 1
ATOM 794 C CA . LEU A 1 98 ? 6.628 1.820 -24.016 1.00 60.41 98 LEU A CA 1
ATOM 795 C C . LEU A 1 98 ? 5.460 0.989 -24.564 1.00 60.41 98 LEU A C 1
ATOM 797 O O . LEU A 1 98 ? 4.327 1.460 -24.641 1.00 60.41 98 LEU A O 1
ATOM 801 N N . THR A 1 99 ? 5.725 -0.264 -24.931 1.00 69.19 99 THR A N 1
ATOM 802 C CA . THR A 1 99 ? 4.689 -1.201 -25.383 1.00 69.19 99 THR A CA 1
ATOM 803 C C . THR A 1 99 ? 3.620 -1.370 -24.291 1.00 69.19 99 THR A C 1
ATOM 805 O O . THR A 1 99 ? 3.941 -1.552 -23.116 1.00 69.19 99 THR A O 1
ATOM 808 N N . LEU A 1 100 ? 2.334 -1.350 -24.661 1.00 74.94 100 LEU A N 1
ATOM 809 C CA . LEU A 1 100 ? 1.201 -1.362 -23.715 1.00 74.94 100 LEU A CA 1
ATOM 810 C C . LEU A 1 100 ? 1.221 -2.566 -22.743 1.00 74.94 100 LEU A C 1
ATOM 812 O O . LEU A 1 100 ? 0.805 -2.471 -21.591 1.00 74.94 100 LEU A O 1
ATOM 816 N N . ILE A 1 101 ? 1.727 -3.712 -23.207 1.00 79.62 101 ILE A N 1
ATOM 817 C CA . ILE A 1 101 ? 1.727 -4.994 -22.485 1.00 79.62 101 ILE A CA 1
ATOM 818 C C . ILE A 1 101 ? 2.616 -4.969 -21.224 1.00 79.62 101 ILE A C 1
ATOM 820 O O . ILE A 1 101 ? 2.096 -5.240 -20.137 1.00 79.62 101 ILE A O 1
ATOM 824 N N . PRO A 1 102 ? 3.924 -4.641 -21.297 1.00 77.94 102 PRO A N 1
ATOM 825 C CA . PRO A 1 102 ? 4.752 -4.508 -20.098 1.00 77.94 102 PRO A CA 1
ATOM 826 C C . PRO A 1 102 ? 4.247 -3.402 -19.166 1.00 77.94 102 PRO A C 1
ATOM 828 O O . PRO A 1 102 ? 4.362 -3.527 -17.952 1.00 77.94 102 PRO A O 1
ATOM 831 N N . TYR A 1 103 ? 3.596 -2.365 -19.688 1.00 80.06 103 TYR A N 1
ATOM 832 C CA . TYR A 1 103 ? 3.013 -1.329 -18.841 1.00 80.06 103 TYR A CA 1
ATOM 833 C C . TYR A 1 103 ? 1.833 -1.839 -17.986 1.00 80.06 103 TYR A C 1
ATOM 835 O O . TYR A 1 103 ? 1.745 -1.555 -16.787 1.00 80.06 103 TYR A O 1
ATOM 843 N N . ILE A 1 104 ? 0.960 -2.676 -18.555 1.00 83.38 104 ILE A N 1
ATOM 844 C CA . ILE A 1 104 ? -0.126 -3.332 -17.805 1.00 83.38 104 ILE A CA 1
ATOM 845 C C . ILE A 1 104 ? 0.446 -4.243 -16.708 1.00 83.38 104 ILE A C 1
ATOM 847 O O . ILE A 1 104 ? 0.004 -4.188 -15.561 1.00 83.38 104 ILE A O 1
ATOM 851 N N . GLY A 1 105 ? 1.463 -5.046 -17.027 1.00 85.06 105 GLY A N 1
ATOM 852 C CA . GLY A 1 105 ? 2.103 -5.927 -16.046 1.00 85.06 105 GLY A CA 1
ATOM 853 C C . GLY A 1 105 ? 2.793 -5.172 -14.903 1.00 85.06 105 GLY A C 1
ATOM 854 O O . GLY A 1 105 ? 2.657 -5.536 -13.733 1.00 85.06 105 GLY A O 1
ATOM 855 N N . PHE A 1 106 ? 3.445 -4.054 -15.216 1.00 83.88 106 PHE A N 1
ATOM 856 C CA . PHE A 1 106 ? 3.995 -3.130 -14.224 1.00 83.88 106 PHE A CA 1
ATOM 857 C C . PHE A 1 106 ? 2.907 -2.595 -13.276 1.00 83.88 106 PHE A C 1
ATOM 859 O O . PHE A 1 106 ? 3.070 -2.586 -12.057 1.00 83.88 106 PHE A O 1
ATOM 866 N N . THR A 1 107 ? 1.751 -2.235 -13.821 1.00 83.44 107 THR A N 1
ATOM 867 C CA . THR A 1 107 ? 0.621 -1.702 -13.046 1.00 83.44 107 THR A CA 1
ATOM 868 C C . THR A 1 107 ? 0.063 -2.730 -12.076 1.00 83.44 107 THR A C 1
ATOM 870 O O . THR A 1 107 ? -0.173 -2.430 -10.908 1.00 83.44 107 THR A O 1
ATOM 873 N N . ILE A 1 108 ? -0.090 -3.972 -12.533 1.00 87.00 108 ILE A N 1
ATOM 874 C CA . ILE A 1 108 ? -0.508 -5.086 -11.679 1.00 87.00 108 ILE A CA 1
ATOM 875 C C . ILE A 1 108 ? 0.526 -5.336 -10.567 1.00 87.00 108 ILE A C 1
ATOM 877 O O . ILE A 1 108 ? 0.168 -5.615 -9.420 1.00 87.00 108 ILE A O 1
ATOM 881 N N . THR A 1 109 ? 1.814 -5.162 -10.869 1.00 87.50 10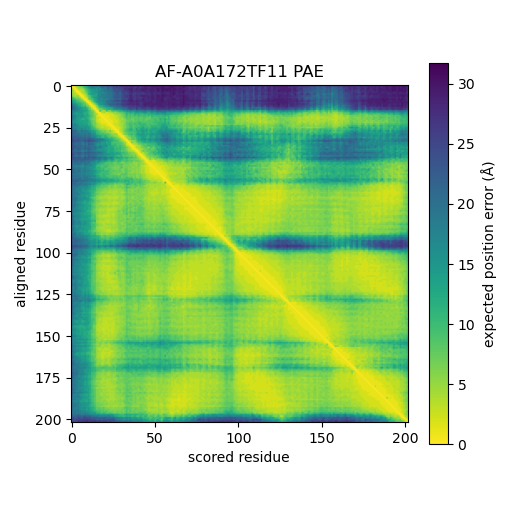9 THR A N 1
ATOM 882 C CA . THR A 1 109 ? 2.884 -5.243 -9.866 1.00 87.50 109 THR A CA 1
ATOM 883 C C . THR A 1 109 ? 2.699 -4.200 -8.760 1.00 87.50 109 THR A C 1
ATOM 885 O O . THR A 1 109 ? 2.763 -4.533 -7.572 1.00 87.50 109 THR A O 1
ATOM 888 N N . LEU A 1 110 ? 2.350 -2.966 -9.134 1.00 85.69 110 LEU A N 1
ATOM 889 C CA . LEU A 1 110 ? 2.036 -1.891 -8.191 1.00 85.69 110 LEU A CA 1
ATOM 890 C C . LEU A 1 110 ? 0.755 -2.134 -7.382 1.00 85.69 110 LEU A C 1
ATOM 892 O O . LEU A 1 110 ? 0.692 -1.712 -6.224 1.00 85.69 110 LEU A O 1
ATOM 896 N N . VAL A 1 111 ? -0.247 -2.830 -7.932 1.00 85.75 111 VAL A N 1
ATOM 897 C CA . VAL A 1 111 ? -1.439 -3.239 -7.163 1.00 85.75 111 VAL A CA 1
ATOM 898 C C . VAL A 1 111 ? -1.019 -4.125 -5.990 1.00 85.75 111 VAL A C 1
ATOM 900 O O . VAL A 1 111 ? -1.399 -3.850 -4.853 1.00 85.75 111 VAL A O 1
ATOM 903 N N . GLY A 1 112 ? -0.184 -5.138 -6.243 1.00 86.94 112 GLY A N 1
ATOM 904 C CA . GLY A 1 112 ? 0.330 -6.030 -5.199 1.00 86.94 112 GLY A CA 1
ATOM 905 C C . GLY A 1 112 ? 1.077 -5.271 -4.097 1.00 86.94 112 GLY A C 1
ATOM 906 O O . GLY A 1 112 ? 0.796 -5.458 -2.914 1.00 86.94 112 GLY A O 1
ATOM 907 N N . TYR A 1 113 ? 1.954 -4.335 -4.472 1.00 85.62 113 TYR A N 1
ATOM 908 C CA . TYR A 1 113 ? 2.637 -3.456 -3.515 1.00 85.62 113 TYR A CA 1
ATOM 909 C C . TYR A 1 113 ? 1.661 -2.593 -2.693 1.00 85.62 113 TYR A C 1
ATOM 911 O O . TYR A 1 113 ? 1.776 -2.493 -1.468 1.00 85.62 113 TYR A O 1
ATOM 919 N N . SER A 1 114 ? 0.653 -2.014 -3.346 1.00 84.94 114 SER A N 1
ATOM 920 C CA . SER A 1 114 ? -0.356 -1.177 -2.686 1.00 84.94 114 SER A CA 1
ATOM 921 C C . SER A 1 114 ? -1.214 -1.985 -1.702 1.00 84.94 114 SER A C 1
ATOM 923 O O . SER A 1 114 ? -1.550 -1.497 -0.620 1.00 84.94 114 SER A O 1
ATOM 925 N N . MET A 1 115 ? -1.515 -3.250 -2.020 1.00 85.56 115 MET A N 1
ATOM 926 C CA . MET A 1 115 ? -2.203 -4.169 -1.107 1.00 85.56 115 MET A CA 1
ATOM 927 C C . MET A 1 115 ? -1.405 -4.394 0.183 1.00 85.56 115 MET A C 1
ATOM 929 O O . MET A 1 115 ? -1.979 -4.313 1.267 1.00 85.56 115 MET A O 1
ATOM 933 N N . ILE A 1 116 ? -0.085 -4.583 0.086 1.00 88.00 116 ILE A N 1
ATOM 934 C CA . ILE A 1 116 ? 0.792 -4.758 1.255 1.00 88.00 116 ILE A CA 1
ATOM 935 C C . ILE A 1 116 ? 0.728 -3.521 2.165 1.0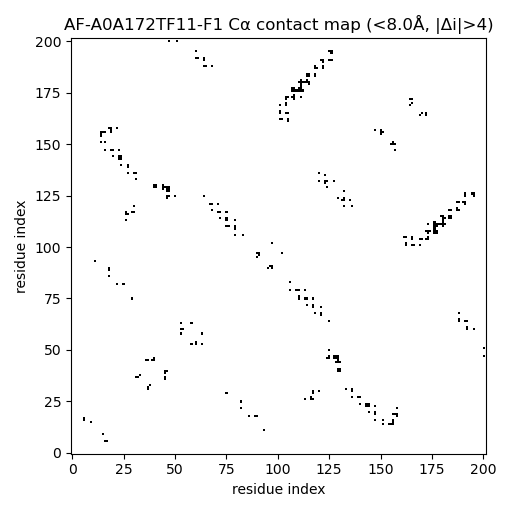0 88.00 116 ILE A C 1
ATOM 937 O O . ILE A 1 116 ? 0.484 -3.636 3.368 1.00 88.00 116 ILE A O 1
ATOM 941 N N . MET A 1 117 ? 0.894 -2.325 1.591 1.00 84.81 117 MET A N 1
ATOM 942 C CA . MET A 1 117 ? 0.865 -1.068 2.350 1.00 84.81 117 MET A CA 1
ATOM 943 C C . MET A 1 117 ? -0.504 -0.814 2.990 1.00 84.81 117 MET A C 1
ATOM 945 O O . MET A 1 117 ? -0.592 -0.463 4.167 1.00 84.81 117 MET A O 1
ATOM 949 N N . SER A 1 118 ? -1.588 -1.048 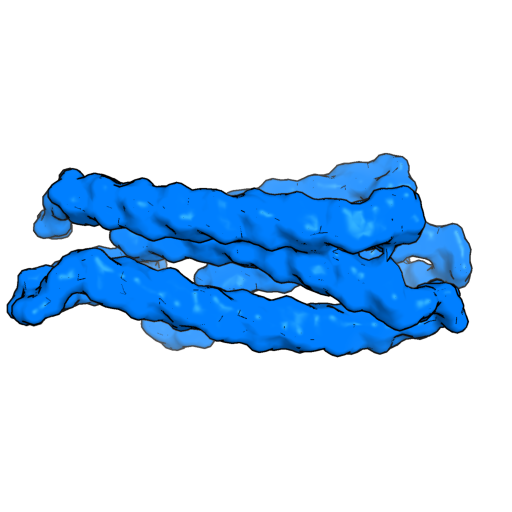2.249 1.00 85.31 118 SER A N 1
ATOM 950 C CA . SER A 1 118 ? -2.951 -0.870 2.760 1.00 85.31 118 SER A CA 1
ATOM 951 C C . SER A 1 118 ? -3.299 -1.835 3.902 1.00 85.31 118 SER A C 1
ATOM 953 O O . SER A 1 118 ? -3.924 -1.410 4.876 1.00 85.31 118 SER A O 1
ATOM 955 N N . ALA A 1 119 ? -2.821 -3.083 3.872 1.00 86.88 119 ALA A N 1
ATOM 956 C CA . ALA A 1 119 ? -2.980 -4.017 4.987 1.00 86.88 119 ALA A CA 1
ATOM 957 C C . ALA A 1 119 ? -2.269 -3.521 6.260 1.00 86.88 119 ALA A C 1
ATOM 959 O O . ALA A 1 119 ? -2.849 -3.559 7.351 1.00 86.88 119 ALA A O 1
ATOM 960 N N . CYS A 1 120 ? -1.051 -2.980 6.124 1.00 86.25 120 CYS A N 1
ATOM 961 C CA . CYS A 1 120 ? -0.345 -2.324 7.226 1.00 86.25 120 CYS A CA 1
ATOM 962 C C . CYS A 1 120 ? -1.143 -1.133 7.774 1.00 86.25 120 CYS A C 1
ATOM 964 O O . CYS A 1 120 ? -1.283 -0.995 8.990 1.00 86.25 120 CYS A O 1
ATOM 966 N N . TYR A 1 121 ? -1.720 -0.296 6.906 1.00 83.50 121 TYR A N 1
ATOM 967 C CA . TYR A 1 121 ? -2.532 0.835 7.352 1.00 83.50 121 TYR A CA 1
ATOM 968 C C . TYR A 1 121 ? -3.762 0.406 8.144 1.00 83.50 121 TYR A C 1
ATOM 970 O O . TYR A 1 121 ? -3.990 0.960 9.217 1.00 83.50 121 TYR A O 1
ATOM 978 N N . VAL A 1 122 ? -4.510 -0.602 7.690 1.00 85.88 122 VAL A N 1
ATOM 979 C CA . VAL A 1 122 ? -5.679 -1.099 8.438 1.00 85.88 122 VAL A CA 1
ATOM 980 C C . VAL A 1 122 ? -5.272 -1.652 9.804 1.00 85.88 122 VAL A C 1
ATOM 982 O O . VAL A 1 122 ? -5.940 -1.371 10.803 1.00 85.88 122 VAL A O 1
ATOM 985 N N . TYR A 1 123 ? -4.153 -2.379 9.875 1.00 86.94 123 TYR A N 1
ATOM 986 C CA . TYR A 1 123 ? -3.624 -2.887 11.140 1.00 86.94 123 TYR A CA 1
ATOM 987 C C . TYR A 1 123 ? -3.335 -1.753 12.132 1.00 86.94 123 TYR A C 1
ATOM 989 O O . TYR A 1 123 ? -3.775 -1.805 13.284 1.00 86.94 123 TYR A O 1
ATOM 997 N N . TYR A 1 124 ? -2.645 -0.695 11.693 1.00 82.75 124 TYR A N 1
ATOM 998 C CA . TYR A 1 124 ? -2.353 0.442 12.565 1.00 82.75 124 TYR A CA 1
ATOM 999 C C . TYR A 1 124 ? -3.602 1.254 12.924 1.00 82.75 124 TYR A C 1
ATOM 1001 O O . TYR A 1 124 ? -3.711 1.730 14.054 1.00 82.75 124 TYR A O 1
ATOM 1009 N N . GLU A 1 125 ? -4.543 1.394 11.991 1.00 83.19 125 GLU A N 1
ATOM 1010 C CA . GLU A 1 125 ? -5.777 2.158 12.178 1.00 83.19 125 GLU A CA 1
ATOM 1011 C C . GLU A 1 125 ? -6.687 1.527 13.238 1.00 83.19 125 GLU A C 1
ATOM 1013 O O . GLU A 1 125 ? -7.195 2.216 14.121 1.00 83.19 125 GLU A O 1
ATOM 1018 N N . LEU A 1 126 ? -6.893 0.209 13.170 1.00 82.12 126 LEU A N 1
ATOM 1019 C CA . LEU A 1 126 ? -7.759 -0.506 14.109 1.00 82.12 126 LEU A CA 1
ATOM 1020 C C . LEU A 1 126 ? -7.018 -0.882 15.401 1.00 82.12 126 LEU A C 1
ATOM 1022 O O . LEU A 1 126 ? -7.613 -0.954 16.481 1.00 82.12 126 LEU A O 1
ATOM 1026 N N . GLY A 1 127 ? -5.709 -1.122 15.309 1.00 79.19 127 GLY A N 1
ATOM 1027 C CA . GLY A 1 127 ? -4.904 -1.649 16.404 1.00 79.19 127 GLY A CA 1
ATOM 1028 C C . GLY A 1 127 ? -4.372 -0.614 17.391 1.00 79.19 127 GLY A C 1
ATOM 1029 O O . GLY A 1 127 ? -4.068 -0.981 18.529 1.00 79.19 127 GLY A O 1
ATOM 1030 N N . TYR A 1 128 ? -4.281 0.662 17.009 1.00 79.44 128 TYR A N 1
ATOM 1031 C CA . TYR A 1 128 ? -3.648 1.704 17.826 1.00 79.44 128 TYR A CA 1
ATOM 1032 C C . TYR A 1 128 ? -4.510 2.968 17.944 1.00 79.44 128 TYR A C 1
ATOM 1034 O O . TYR A 1 128 ? -5.642 3.012 17.471 1.00 79.44 128 TYR A O 1
ATOM 1042 N N . SER A 1 129 ? -4.015 3.970 18.675 1.00 78.06 129 SER A N 1
ATOM 1043 C CA . SER A 1 129 ? -4.644 5.291 18.755 1.00 78.06 129 SER A CA 1
ATOM 1044 C C . SER A 1 129 ? -4.334 6.118 17.510 1.00 78.06 129 SER A C 1
ATOM 1046 O O . SER A 1 129 ? -3.290 5.939 16.873 1.00 78.06 129 SER A O 1
ATOM 1048 N N . GLY A 1 130 ? -5.195 7.091 17.205 1.00 71.88 130 GLY A N 1
ATOM 1049 C CA . GLY A 1 130 ? -5.031 7.943 16.019 1.00 71.88 130 GLY A CA 1
ATOM 1050 C C . GLY A 1 130 ? -3.692 8.685 15.945 1.00 71.88 130 GLY A C 1
ATOM 1051 O O . GLY A 1 130 ? -3.133 8.863 14.865 1.00 71.88 130 GLY A O 1
ATOM 1052 N N . LYS A 1 131 ? -3.109 9.037 17.098 1.00 74.12 131 LYS A N 1
ATOM 1053 C CA . LYS A 1 131 ? -1.778 9.658 17.167 1.00 74.12 131 LYS A CA 1
ATOM 1054 C C . LYS A 1 131 ? -0.661 8.711 16.715 1.00 74.12 131 LYS A C 1
ATOM 1056 O O . LYS A 1 131 ? 0.235 9.133 15.988 1.00 74.12 131 LYS A O 1
ATOM 1061 N N . ARG A 1 132 ? -0.703 7.441 17.140 1.00 79.06 132 ARG A N 1
ATOM 1062 C CA . ARG A 1 132 ? 0.282 6.428 16.716 1.00 79.06 132 ARG A CA 1
ATOM 1063 C C . ARG A 1 132 ? 0.124 6.118 15.235 1.00 79.06 132 ARG A C 1
ATOM 1065 O O . ARG A 1 132 ? 1.126 6.050 14.541 1.00 79.06 132 ARG A O 1
ATOM 1072 N N . TYR A 1 133 ? -1.117 6.021 14.762 1.00 78.94 133 TYR A N 1
ATOM 1073 C CA . TYR A 1 133 ? -1.422 5.845 13.348 1.00 78.94 133 TYR A CA 1
ATOM 1074 C C . TYR A 1 133 ? -0.778 6.927 12.470 1.00 78.94 133 TYR A C 1
ATOM 1076 O O . TYR A 1 133 ? -0.042 6.598 11.539 1.00 78.94 133 TYR A O 1
ATOM 1084 N N . LEU A 1 134 ? -0.980 8.212 12.802 1.00 77.19 134 LEU A N 1
ATOM 1085 C CA . LEU A 1 134 ? -0.342 9.297 12.055 1.00 77.19 134 LEU A CA 1
ATOM 1086 C C . LEU A 1 134 ? 1.183 9.206 12.131 1.00 77.19 134 LEU A C 1
ATOM 1088 O O . LEU A 1 134 ? 1.841 9.307 11.101 1.00 77.19 134 LEU A O 1
ATOM 1092 N N . MET A 1 135 ? 1.748 9.022 13.326 1.00 81.12 135 MET A N 1
ATOM 1093 C CA . MET A 1 135 ? 3.202 8.980 13.479 1.00 81.12 135 MET A CA 1
ATOM 1094 C C . MET A 1 135 ? 3.810 7.862 12.630 1.00 81.12 135 MET A C 1
ATOM 1096 O O . MET A 1 135 ? 4.783 8.096 11.924 1.00 81.12 135 MET A O 1
ATOM 1100 N N . THR A 1 136 ? 3.200 6.675 12.634 1.00 81.25 136 THR A N 1
ATOM 1101 C CA . THR A 1 136 ? 3.629 5.560 11.791 1.00 81.25 136 THR A CA 1
ATOM 1102 C C . THR A 1 136 ? 3.507 5.895 10.311 1.00 81.25 136 THR A C 1
ATOM 1104 O O . THR A 1 136 ? 4.443 5.626 9.568 1.00 81.25 136 THR A O 1
ATOM 1107 N N . ASN A 1 137 ? 2.409 6.511 9.866 1.00 80.19 137 ASN A N 1
ATOM 1108 C CA . ASN A 1 137 ? 2.262 6.855 8.454 1.00 80.19 137 ASN A CA 1
ATOM 1109 C C . ASN A 1 137 ? 3.275 7.925 8.008 1.00 80.19 137 ASN A C 1
ATOM 1111 O O . ASN A 1 137 ? 3.885 7.813 6.947 1.00 80.19 137 ASN A O 1
ATOM 1115 N N . PHE A 1 138 ? 3.533 8.922 8.854 1.00 82.31 138 PHE A N 1
ATOM 1116 C CA . PHE A 1 138 ? 4.539 9.947 8.591 1.00 82.31 138 PHE A CA 1
ATOM 1117 C C . PHE A 1 138 ? 5.950 9.349 8.525 1.00 82.31 138 PHE A C 1
ATOM 1119 O O . PHE A 1 138 ? 6.694 9.634 7.591 1.00 82.31 138 PHE A O 1
ATOM 1126 N N . VAL A 1 139 ? 6.293 8.457 9.460 1.00 85.94 139 VAL A N 1
ATOM 1127 C CA . VAL A 1 139 ? 7.572 7.729 9.451 1.00 85.94 139 VAL A CA 1
ATOM 1128 C C . VAL A 1 139 ? 7.701 6.859 8.202 1.00 85.94 139 VAL A C 1
ATOM 1130 O O . VAL A 1 139 ? 8.730 6.923 7.539 1.00 85.94 139 VAL A O 1
ATOM 1133 N N . MET A 1 140 ? 6.665 6.097 7.837 1.00 82.31 140 MET A N 1
ATOM 1134 C CA . MET A 1 140 ? 6.666 5.278 6.618 1.00 82.31 140 MET A CA 1
ATOM 1135 C C . MET A 1 140 ? 6.860 6.135 5.365 1.00 82.31 140 MET A C 1
ATOM 1137 O O . MET A 1 140 ? 7.709 5.814 4.541 1.00 82.31 140 MET A O 1
ATOM 1141 N N . THR A 1 141 ? 6.138 7.254 5.257 1.00 82.94 141 THR A N 1
ATOM 1142 C CA . THR A 1 141 ? 6.257 8.190 4.129 1.00 82.94 141 THR A CA 1
ATOM 1143 C C . THR A 1 141 ? 7.668 8.776 4.039 1.00 82.94 141 THR A C 1
ATOM 1145 O O . THR A 1 141 ? 8.241 8.827 2.955 1.00 82.94 141 THR A O 1
ATOM 1148 N N . ILE A 1 142 ? 8.261 9.186 5.167 1.00 85.75 142 ILE A N 1
ATOM 1149 C CA . ILE A 1 142 ? 9.631 9.719 5.201 1.00 85.75 142 ILE A CA 1
ATOM 1150 C C . ILE A 1 142 ? 10.649 8.651 4.809 1.00 85.75 142 ILE A C 1
ATOM 1152 O O . ILE A 1 142 ? 11.530 8.934 4.004 1.00 85.75 142 ILE A O 1
ATOM 1156 N N . LEU A 1 143 ? 10.541 7.436 5.350 1.00 87.31 143 LEU A N 1
ATOM 1157 C CA . LEU A 1 143 ? 11.452 6.339 5.011 1.00 87.31 143 LEU A CA 1
ATOM 1158 C C . LEU A 1 143 ? 11.413 6.040 3.515 1.00 87.31 143 LEU A C 1
ATOM 1160 O O . LEU A 1 143 ? 12.452 5.930 2.872 1.00 87.31 143 LEU A O 1
ATOM 1164 N N . LEU A 1 144 ? 10.210 5.975 2.958 1.00 84.00 144 LEU A N 1
ATOM 1165 C CA . LEU A 1 144 ? 9.984 5.773 1.540 1.00 84.00 144 LEU A CA 1
ATOM 1166 C C . LEU A 1 144 ? 10.553 6.916 0.684 1.00 84.00 144 LEU A C 1
ATOM 1168 O O . LEU A 1 144 ? 11.207 6.667 -0.327 1.00 84.00 144 LEU A O 1
ATOM 1172 N N . LEU A 1 145 ? 10.393 8.164 1.121 1.00 84.81 145 LEU A N 1
ATOM 1173 C CA . LEU A 1 145 ? 10.974 9.328 0.453 1.00 84.81 145 LEU A CA 1
ATOM 1174 C C . LEU A 1 145 ? 12.510 9.301 0.491 1.00 84.81 145 LEU A C 1
ATOM 1176 O O . LEU A 1 145 ? 13.149 9.588 -0.518 1.00 84.81 145 LEU A O 1
ATOM 1180 N N . ILE A 1 146 ? 13.112 8.896 1.615 1.00 87.19 146 ILE A N 1
ATOM 1181 C CA . ILE A 1 146 ? 14.565 8.701 1.726 1.00 87.19 146 ILE A CA 1
ATOM 1182 C C . ILE A 1 146 ? 15.035 7.629 0.739 1.00 87.19 146 ILE A C 1
ATOM 1184 O O . ILE A 1 146 ? 16.030 7.850 0.057 1.00 87.19 146 ILE A O 1
ATOM 1188 N N . VAL A 1 147 ? 14.317 6.506 0.617 1.00 85.81 147 VAL A N 1
ATOM 1189 C CA . VAL A 1 147 ? 14.653 5.447 -0.350 1.00 85.81 147 VAL A CA 1
ATOM 1190 C C . VAL A 1 147 ? 14.680 5.995 -1.777 1.00 85.81 147 VAL A C 1
ATOM 1192 O O . VAL A 1 147 ? 15.635 5.726 -2.499 1.00 85.81 147 VAL A O 1
ATOM 1195 N N . VAL A 1 148 ? 13.697 6.813 -2.169 1.00 83.88 148 VAL A N 1
ATOM 1196 C CA . VAL A 1 148 ? 13.668 7.432 -3.506 1.00 83.88 148 VAL A CA 1
ATOM 1197 C C . VAL A 1 148 ? 14.822 8.411 -3.707 1.00 83.88 148 VAL A C 1
ATOM 1199 O O . VAL A 1 148 ? 15.460 8.390 -4.754 1.00 83.88 148 VAL A O 1
ATOM 1202 N N . ILE A 1 149 ? 15.129 9.247 -2.710 1.00 83.00 149 ILE A N 1
ATOM 1203 C CA . ILE A 1 149 ? 16.258 10.185 -2.798 1.00 83.00 149 ILE A CA 1
ATOM 1204 C C . ILE A 1 149 ? 17.579 9.425 -2.941 1.00 83.00 149 ILE A C 1
ATOM 1206 O O . ILE A 1 149 ? 18.389 9.769 -3.797 1.00 83.00 149 ILE A O 1
ATOM 1210 N N . VAL A 1 150 ? 17.799 8.390 -2.127 1.00 85.38 150 VAL A N 1
ATOM 1211 C CA . VAL A 1 150 ? 19.019 7.571 -2.183 1.00 85.38 150 VAL A CA 1
ATOM 1212 C C . VAL A 1 150 ? 19.127 6.859 -3.529 1.00 85.38 150 VAL A C 1
ATOM 1214 O O . VAL A 1 150 ? 20.197 6.878 -4.131 1.00 85.38 150 VAL A O 1
ATOM 1217 N N . ALA A 1 151 ? 18.029 6.290 -4.034 1.00 80.94 151 ALA A N 1
ATOM 1218 C CA . ALA A 1 151 ? 17.987 5.676 -5.358 1.00 80.94 151 ALA A CA 1
ATOM 1219 C C . ALA A 1 151 ? 18.338 6.693 -6.461 1.00 80.94 151 ALA A C 1
ATOM 1221 O O . ALA A 1 151 ? 19.195 6.417 -7.298 1.00 80.94 151 ALA A O 1
ATOM 1222 N N . GLY A 1 152 ? 17.787 7.910 -6.390 1.00 78.31 152 GLY A N 1
ATOM 1223 C CA . GLY A 1 152 ? 18.116 9.001 -7.308 1.00 78.31 152 GLY A CA 1
ATOM 1224 C C . GLY A 1 152 ? 19.594 9.408 -7.270 1.00 78.31 152 GLY A C 1
ATOM 1225 O O . GLY A 1 152 ? 20.208 9.571 -8.319 1.00 78.31 152 GLY A O 1
ATOM 1226 N N . VAL A 1 153 ? 20.204 9.503 -6.082 1.00 79.56 153 VAL A N 1
ATOM 1227 C CA . VAL A 1 153 ? 21.646 9.807 -5.934 1.00 79.56 153 VAL A CA 1
ATOM 1228 C C . VAL A 1 153 ? 22.527 8.700 -6.525 1.00 79.56 153 VAL A C 1
ATOM 1230 O O . VAL A 1 153 ? 23.602 8.981 -7.050 1.00 79.56 153 VAL A O 1
ATOM 1233 N N . LEU A 1 154 ? 22.069 7.448 -6.480 1.00 81.75 154 LEU A N 1
ATOM 1234 C CA . LEU A 1 154 ? 22.749 6.301 -7.083 1.00 81.75 154 LEU A CA 1
ATOM 1235 C C . LEU A 1 154 ? 22.487 6.162 -8.597 1.00 81.75 154 LEU A C 1
ATOM 1237 O O . LEU A 1 154 ? 22.930 5.178 -9.187 1.00 81.75 154 LEU A O 1
ATOM 1241 N N . ASN A 1 155 ? 21.798 7.124 -9.231 1.00 75.94 155 ASN A N 1
ATOM 1242 C CA . ASN A 1 155 ? 21.316 7.052 -10.620 1.00 75.94 155 ASN A CA 1
ATOM 1243 C C . ASN A 1 155 ? 20.484 5.791 -10.899 1.00 75.94 155 ASN A C 1
ATOM 1245 O O . ASN A 1 155 ? 20.520 5.220 -11.987 1.00 75.94 155 ASN A O 1
ATOM 1249 N N . TRP A 1 156 ? 19.742 5.337 -9.891 1.00 75.69 156 TRP A N 1
ATOM 1250 C CA . TRP A 1 156 ? 18.923 4.144 -9.964 1.00 75.69 156 TRP A CA 1
ATOM 1251 C C . TRP A 1 156 ? 17.444 4.532 -9.983 1.00 75.69 156 TRP A C 1
ATOM 1253 O O . TRP A 1 156 ? 16.916 4.996 -8.975 1.00 75.69 156 TRP A O 1
ATOM 1263 N N . SER A 1 157 ? 16.756 4.312 -11.112 1.00 77.25 157 SER A N 1
ATOM 1264 C CA . SER A 1 157 ? 15.295 4.466 -11.155 1.00 77.25 157 SER A CA 1
ATOM 1265 C C . SER A 1 157 ? 14.559 3.169 -10.835 1.00 77.25 157 SER A C 1
ATOM 1267 O O . SER A 1 157 ? 14.748 2.139 -11.496 1.00 77.25 157 SER A O 1
ATOM 1269 N N . ILE A 1 158 ? 13.662 3.258 -9.850 1.00 78.62 158 ILE A N 1
ATOM 1270 C CA . ILE A 1 158 ? 12.789 2.166 -9.403 1.00 78.62 158 ILE A CA 1
ATOM 1271 C C . ILE A 1 158 ? 11.800 1.809 -10.517 1.00 78.62 158 ILE A C 1
ATOM 1273 O O . ILE A 1 158 ? 11.623 0.636 -10.844 1.00 78.62 158 ILE A O 1
ATOM 1277 N N . THR A 1 159 ? 11.195 2.817 -11.146 1.00 78.06 159 THR A N 1
ATOM 1278 C CA . THR A 1 159 ? 10.232 2.662 -12.241 1.00 78.06 159 THR A CA 1
ATOM 1279 C C . THR A 1 159 ? 10.864 1.925 -13.409 1.00 78.06 159 THR A C 1
ATOM 1281 O O . THR A 1 159 ? 10.306 0.941 -13.894 1.00 78.06 159 THR A O 1
ATOM 1284 N N . GLN A 1 160 ? 12.054 2.355 -13.838 1.00 76.69 160 GLN A N 1
ATOM 1285 C CA . GLN A 1 160 ? 12.733 1.717 -14.963 1.00 76.69 160 GLN A CA 1
ATOM 1286 C C . GLN A 1 160 ? 13.117 0.270 -14.650 1.00 76.69 160 GLN A C 1
ATOM 1288 O O . GLN A 1 160 ? 12.940 -0.594 -15.503 1.00 76.69 160 GLN A O 1
ATOM 1293 N N . HIS A 1 161 ? 13.562 -0.029 -13.426 1.00 81.12 161 HIS A N 1
ATOM 1294 C CA . HIS A 1 161 ? 13.875 -1.405 -13.031 1.00 81.12 161 HIS A CA 1
ATOM 1295 C C . HIS A 1 161 ? 12.647 -2.308 -12.978 1.00 81.12 161 HIS A C 1
ATOM 1297 O O . HIS A 1 161 ? 12.718 -3.462 -13.395 1.00 81.12 161 HIS A O 1
ATOM 1303 N N . LEU A 1 162 ? 11.508 -1.796 -12.511 1.00 81.12 162 LEU A N 1
ATOM 1304 C CA . LEU A 1 162 ? 10.259 -2.553 -12.524 1.00 81.12 162 LEU A CA 1
ATOM 1305 C C . LEU A 1 162 ? 9.778 -2.814 -13.960 1.00 81.12 162 LEU A C 1
ATOM 1307 O O . LEU A 1 162 ? 9.335 -3.920 -14.259 1.00 81.12 162 LEU A O 1
ATOM 1311 N N . ILE A 1 163 ? 9.919 -1.839 -14.865 1.00 79.94 163 ILE A N 1
ATOM 1312 C CA . ILE A 1 163 ? 9.581 -1.998 -16.288 1.00 79.94 163 ILE A CA 1
ATOM 1313 C C . ILE A 1 163 ? 10.532 -2.986 -16.980 1.00 79.94 163 ILE A C 1
ATOM 1315 O O . ILE A 1 163 ? 10.073 -3.888 -17.678 1.00 79.94 163 ILE A O 1
ATOM 1319 N N . GLN A 1 164 ? 11.846 -2.861 -16.781 1.00 81.06 164 GLN A N 1
ATOM 1320 C CA . GLN A 1 164 ? 12.837 -3.783 -17.348 1.00 81.06 164 GLN A CA 1
ATOM 1321 C C . GLN A 1 164 ? 12.644 -5.204 -16.816 1.00 81.06 164 GLN A C 1
ATOM 1323 O O . GLN A 1 164 ? 12.651 -6.160 -17.592 1.00 81.06 164 GLN A O 1
ATOM 1328 N N . GLY A 1 165 ? 12.377 -5.344 -15.515 1.00 80.62 165 GLY A N 1
ATOM 1329 C CA . GLY A 1 165 ? 11.986 -6.614 -14.918 1.00 80.62 165 GLY A CA 1
ATOM 1330 C C . GLY A 1 165 ? 10.747 -7.187 -15.602 1.00 80.62 165 GLY A C 1
ATOM 1331 O O . GLY A 1 165 ? 10.720 -8.370 -15.934 1.00 80.62 165 GLY A O 1
ATOM 1332 N N . GLN A 1 166 ? 9.747 -6.356 -15.894 1.00 83.00 166 GLN A N 1
ATOM 1333 C CA . GLN A 1 166 ? 8.536 -6.796 -16.582 1.00 83.00 166 GLN A CA 1
ATOM 1334 C C . GLN A 1 166 ? 8.800 -7.288 -18.011 1.00 83.00 166 GLN A C 1
ATOM 1336 O O . GLN A 1 166 ? 8.151 -8.232 -18.457 1.00 83.00 166 GLN A O 1
ATOM 1341 N N . VAL A 1 167 ? 9.760 -6.692 -18.719 1.00 81.94 167 VAL A N 1
ATOM 1342 C CA . VAL A 1 167 ? 10.207 -7.173 -20.037 1.00 81.94 167 VAL A CA 1
ATOM 1343 C C . VAL A 1 167 ? 10.961 -8.502 -19.910 1.00 81.94 167 VAL A C 1
ATOM 1345 O O . VAL A 1 167 ? 10.759 -9.395 -20.728 1.00 81.94 167 VAL A O 1
ATOM 1348 N N . GLN A 1 168 ? 11.787 -8.661 -18.873 1.00 85.25 168 GLN A N 1
ATOM 1349 C CA . GLN A 1 168 ? 12.624 -9.847 -18.671 1.00 85.25 168 GLN A CA 1
ATOM 1350 C C . GLN A 1 168 ? 11.843 -11.072 -18.167 1.00 85.25 168 GLN A C 1
ATOM 1352 O O . GLN A 1 168 ? 12.024 -12.175 -18.675 1.00 85.25 168 GLN A O 1
ATOM 1357 N N . TYR A 1 169 ? 10.992 -10.894 -17.155 1.00 83.62 169 TYR A N 1
ATOM 1358 C CA . TYR A 1 169 ? 10.260 -11.976 -16.484 1.00 83.62 169 TYR A CA 1
ATOM 1359 C C . TYR A 1 169 ? 8.810 -12.115 -16.972 1.00 83.62 169 TYR A C 1
ATOM 1361 O O . TYR A 1 169 ? 8.122 -13.077 -16.616 1.00 83.62 169 TYR A O 1
ATOM 1369 N N . GLY A 1 170 ? 8.322 -11.166 -17.777 1.00 84.69 170 GLY A N 1
ATOM 1370 C CA . GLY A 1 170 ? 6.977 -11.198 -18.340 1.00 84.69 170 GLY A CA 1
ATOM 1371 C C . GLY A 1 170 ? 5.891 -11.289 -17.254 1.00 84.69 170 GLY A C 1
ATOM 1372 O O . GLY A 1 170 ? 5.931 -10.549 -16.269 1.00 84.69 170 GLY A O 1
ATOM 1373 N N . PRO A 1 171 ? 4.898 -12.187 -17.384 1.00 86.62 171 PRO A N 1
ATOM 1374 C CA . PRO A 1 171 ? 3.763 -12.263 -16.461 1.00 86.62 171 PRO A CA 1
ATOM 1375 C C . PRO A 1 171 ? 4.108 -12.819 -15.066 1.00 86.62 171 PRO A C 1
ATOM 1377 O O . PRO A 1 171 ? 3.257 -12.785 -14.178 1.00 86.62 171 PRO A O 1
ATOM 1380 N N . LEU A 1 172 ? 5.330 -13.317 -14.836 1.00 88.25 172 LEU A N 1
ATOM 1381 C CA . LEU A 1 172 ? 5.720 -13.886 -13.540 1.00 88.25 172 LEU A CA 1
ATOM 1382 C C . LEU A 1 172 ? 5.787 -12.830 -12.432 1.00 88.25 172 LEU A C 1
ATOM 1384 O O . LEU A 1 172 ? 5.303 -13.073 -11.330 1.00 88.25 172 LEU A O 1
ATOM 1388 N N . LEU A 1 173 ? 6.335 -11.649 -12.726 1.00 87.44 173 LEU A N 1
ATOM 1389 C CA . LEU A 1 173 ? 6.421 -10.537 -11.772 1.00 87.44 173 LEU A CA 1
ATOM 1390 C C . LEU A 1 173 ? 5.056 -10.121 -11.192 1.00 87.44 173 LEU A C 1
ATOM 1392 O O . LEU A 1 173 ? 4.917 -10.133 -9.966 1.00 87.44 173 LEU A O 1
ATOM 1396 N N . PRO A 1 174 ? 4.031 -9.822 -12.015 1.00 89.75 174 PRO A N 1
ATOM 1397 C CA . PRO A 1 174 ? 2.719 -9.436 -11.508 1.00 89.75 174 PRO A CA 1
ATOM 1398 C C . PRO A 1 174 ? 1.989 -10.592 -10.820 1.00 89.75 174 PRO A C 1
ATOM 1400 O O . PRO A 1 174 ? 1.219 -10.371 -9.888 1.00 89.75 174 PRO A O 1
ATOM 1403 N N . ALA A 1 175 ? 2.231 -11.839 -11.237 1.00 90.31 175 ALA A N 1
ATOM 1404 C CA . ALA A 1 175 ? 1.673 -12.995 -10.543 1.00 90.31 175 ALA A CA 1
ATOM 1405 C C . ALA A 1 175 ? 2.243 -13.112 -9.119 1.00 90.31 175 ALA A C 1
ATOM 1407 O O . ALA A 1 175 ? 1.490 -13.271 -8.158 1.00 90.31 175 ALA A O 1
ATOM 1408 N N . VAL A 1 176 ? 3.563 -12.973 -8.966 1.00 92.25 176 VAL A N 1
ATOM 1409 C CA . VAL A 1 176 ? 4.233 -13.022 -7.659 1.00 92.25 176 VAL A CA 1
ATOM 1410 C C . VAL A 1 176 ? 3.802 -11.852 -6.774 1.00 92.25 176 VAL A C 1
ATOM 1412 O O . VAL A 1 176 ? 3.510 -12.063 -5.597 1.00 92.25 176 VAL A O 1
ATOM 1415 N N . SER A 1 177 ? 3.703 -10.636 -7.316 1.00 90.81 177 SER A N 1
ATOM 1416 C CA . SER A 1 177 ? 3.271 -9.471 -6.534 1.00 90.81 177 SER A CA 1
ATOM 1417 C C . SER A 1 177 ? 1.843 -9.624 -6.006 1.00 90.81 177 SER A C 1
ATOM 1419 O O . SER A 1 177 ? 1.594 -9.302 -4.845 1.00 90.81 177 SER A O 1
ATOM 1421 N N . ILE A 1 178 ? 0.916 -10.149 -6.818 1.00 91.75 178 ILE A N 1
ATOM 1422 C CA . ILE A 1 178 ? -0.456 -10.435 -6.391 1.00 91.75 178 ILE A CA 1
ATOM 1423 C C . ILE A 1 178 ? -0.452 -11.521 -5.323 1.00 91.75 178 ILE A C 1
ATOM 1425 O O . ILE A 1 178 ? -1.119 -11.356 -4.307 1.00 91.75 178 ILE A O 1
ATOM 1429 N N . LEU A 1 179 ? 0.300 -12.609 -5.509 1.00 93.94 179 LEU A N 1
ATOM 1430 C CA . LEU A 1 179 ? 0.365 -13.684 -4.517 1.00 93.94 179 LEU A CA 1
ATOM 1431 C C . LEU A 1 179 ? 0.852 -13.159 -3.162 1.00 93.94 179 LEU A C 1
ATOM 1433 O O . LEU A 1 179 ? 0.223 -13.426 -2.138 1.00 93.94 179 LEU A O 1
ATOM 1437 N N . ILE A 1 180 ? 1.915 -12.350 -3.151 1.00 93.81 180 ILE A N 1
ATOM 1438 C CA . ILE A 1 180 ? 2.415 -11.700 -1.932 1.00 93.81 180 ILE A CA 1
ATOM 1439 C C . ILE A 1 180 ? 1.368 -10.724 -1.371 1.00 93.81 180 ILE A C 1
ATOM 1441 O O . ILE A 1 180 ? 1.128 -10.706 -0.162 1.00 93.81 180 ILE A O 1
ATOM 1445 N N . GLY A 1 181 ? 0.700 -9.948 -2.226 1.00 89.75 181 GLY A N 1
ATOM 1446 C CA . GLY A 1 181 ? -0.391 -9.049 -1.842 1.00 89.75 181 GLY A CA 1
ATOM 1447 C C . GLY A 1 181 ? -1.551 -9.785 -1.163 1.00 89.75 181 GLY A C 1
ATOM 1448 O O . GLY A 1 181 ? -1.991 -9.394 -0.087 1.00 89.75 181 GLY A O 1
ATOM 1449 N N . CYS A 1 182 ? -2.007 -10.904 -1.721 1.00 92.50 182 CYS A N 1
ATOM 1450 C CA . CYS A 1 182 ? -3.056 -11.739 -1.139 1.00 92.50 182 CYS A CA 1
ATOM 1451 C C . CYS A 1 182 ? -2.616 -12.381 0.184 1.00 92.50 182 CYS A C 1
ATOM 1453 O O . CYS A 1 182 ? -3.392 -12.407 1.140 1.00 92.50 182 CYS A O 1
ATOM 1455 N N . LEU A 1 183 ? -1.373 -12.867 0.267 1.00 94.19 183 LEU A N 1
ATOM 1456 C CA . LEU A 1 183 ? -0.825 -13.453 1.494 1.00 94.19 183 LEU A CA 1
ATOM 1457 C C . LEU A 1 183 ? -0.729 -12.423 2.620 1.00 94.19 183 LEU A C 1
ATOM 1459 O O . LEU A 1 183 ? -1.164 -12.690 3.740 1.00 94.19 183 LEU A O 1
ATOM 1463 N N . THR A 1 184 ? -0.194 -11.237 2.328 1.00 91.38 184 THR A N 1
ATOM 1464 C CA . THR A 1 184 ? -0.107 -10.136 3.300 1.00 91.38 184 THR A CA 1
ATOM 1465 C C . THR A 1 184 ? -1.482 -9.640 3.714 1.00 91.38 184 THR A C 1
ATOM 1467 O O . THR A 1 184 ? -1.686 -9.343 4.888 1.00 91.38 184 THR A O 1
ATOM 1470 N N . TRP A 1 185 ? -2.451 -9.634 2.802 1.00 89.94 185 TRP A N 1
ATOM 1471 C CA . TRP A 1 185 ? -3.836 -9.307 3.110 1.00 89.94 185 TRP A CA 1
ATOM 1472 C C . TRP A 1 185 ? -4.473 -10.298 4.083 1.00 89.94 185 TRP A C 1
ATOM 1474 O O . TRP A 1 185 ? -5.019 -9.911 5.118 1.00 89.94 185 TRP A O 1
ATOM 1484 N N . TYR A 1 186 ? -4.372 -11.589 3.767 1.00 92.81 186 TYR A N 1
ATOM 1485 C CA . TYR A 1 186 ? -4.888 -12.669 4.599 1.00 92.81 186 TYR A CA 1
ATOM 1486 C C . TYR A 1 186 ? -4.230 -12.661 5.984 1.00 92.81 186 TYR A C 1
ATOM 1488 O O . TYR A 1 186 ? -4.912 -12.690 7.011 1.00 92.81 186 TYR A O 1
ATOM 1496 N N . ALA A 1 187 ? -2.900 -12.537 6.026 1.00 93.25 187 ALA A N 1
ATOM 1497 C CA . ALA A 1 187 ? -2.155 -12.410 7.270 1.00 93.25 187 ALA A CA 1
ATOM 1498 C C . ALA A 1 187 ? -2.581 -11.157 8.052 1.00 93.25 187 ALA A C 1
ATOM 1500 O O . ALA A 1 187 ? -2.876 -11.251 9.243 1.00 93.25 187 ALA A O 1
ATOM 1501 N N . GLY A 1 188 ? -2.681 -10.004 7.388 1.00 89.81 188 GLY A N 1
ATOM 1502 C CA . GLY A 1 188 ? -3.091 -8.730 7.974 1.00 89.81 188 GLY A CA 1
ATOM 1503 C C . GLY A 1 188 ? -4.477 -8.795 8.610 1.00 89.81 188 GLY A C 1
ATOM 1504 O O . GLY A 1 188 ? -4.647 -8.340 9.742 1.00 89.81 188 GLY A O 1
ATOM 1505 N N . TYR A 1 189 ? -5.444 -9.431 7.948 1.00 91.38 189 TYR A N 1
ATOM 1506 C CA . TYR A 1 189 ? -6.782 -9.674 8.489 1.00 91.38 189 TYR A CA 1
ATOM 1507 C C . TYR A 1 189 ? -6.734 -10.470 9.804 1.00 91.38 189 TYR A C 1
ATOM 1509 O O . TYR A 1 189 ? -7.229 -10.011 10.838 1.00 91.38 189 TYR A O 1
ATOM 1517 N N . HIS A 1 190 ? -6.065 -11.627 9.804 1.00 90.88 190 HIS A N 1
ATOM 1518 C CA . HIS A 1 190 ? -5.982 -12.484 10.989 1.00 90.88 190 HIS A CA 1
ATOM 1519 C C . HIS A 1 190 ? -5.175 -11.861 12.133 1.00 90.88 190 HIS A C 1
ATOM 1521 O O . HIS A 1 190 ? -5.562 -11.985 13.298 1.00 90.88 190 HIS A O 1
ATOM 1527 N N . ILE A 1 191 ? -4.069 -11.180 11.825 1.00 91.75 191 ILE A N 1
ATOM 1528 C CA . ILE A 1 191 ? -3.244 -10.476 12.814 1.00 91.75 191 ILE A CA 1
ATOM 1529 C C . ILE A 1 191 ? -4.055 -9.351 13.466 1.00 91.75 191 ILE A C 1
ATOM 1531 O O . ILE A 1 191 ? -4.050 -9.226 14.691 1.00 91.75 191 ILE A O 1
ATOM 1535 N N . THR A 1 192 ? -4.811 -8.585 12.674 1.00 89.06 192 THR A N 1
ATOM 1536 C CA . THR A 1 192 ? -5.640 -7.479 13.175 1.00 89.06 192 THR A CA 1
ATOM 1537 C C . THR A 1 192 ? -6.725 -7.978 14.130 1.00 89.06 192 THR A C 1
ATOM 1539 O O . THR A 1 192 ? -6.892 -7.416 15.212 1.00 89.06 192 THR A O 1
ATOM 1542 N N . ILE A 1 193 ? -7.410 -9.075 13.791 1.00 89.38 193 ILE A N 1
ATOM 1543 C CA . ILE A 1 193 ? -8.422 -9.691 14.666 1.00 89.38 193 ILE A CA 1
ATOM 1544 C C . ILE A 1 193 ? -7.801 -10.174 15.979 1.00 89.38 193 ILE A C 1
ATOM 1546 O O . ILE A 1 193 ? -8.295 -9.842 17.058 1.00 89.38 193 ILE A O 1
ATOM 1550 N N . ARG A 1 194 ? -6.690 -10.919 15.911 1.00 88.44 194 ARG A N 1
ATOM 1551 C CA . ARG A 1 194 ? -5.992 -11.421 17.109 1.00 88.44 194 ARG A CA 1
ATOM 1552 C C . ARG A 1 194 ? -5.550 -10.286 18.029 1.00 88.44 194 ARG A C 1
ATOM 1554 O O . ARG A 1 194 ? -5.672 -10.404 19.247 1.00 88.44 194 ARG A O 1
ATOM 1561 N N . HIS A 1 195 ? -5.053 -9.194 17.452 1.00 86.75 195 HIS A N 1
ATOM 1562 C CA . HIS A 1 195 ? -4.648 -8.006 18.199 1.00 86.75 195 HIS A CA 1
ATOM 1563 C C . HIS A 1 195 ? -5.845 -7.311 18.863 1.00 86.75 195 HIS A C 1
ATOM 1565 O O . HIS A 1 195 ? -5.777 -6.948 20.036 1.00 86.75 195 HIS A O 1
ATOM 1571 N N . LEU A 1 196 ? -6.975 -7.197 18.160 1.00 85.25 196 LEU A N 1
ATOM 1572 C CA . LEU A 1 196 ? -8.201 -6.591 18.688 1.00 85.25 196 LEU A CA 1
ATOM 1573 C C . LEU A 1 196 ? -8.827 -7.381 19.839 1.00 85.25 196 LEU A C 1
ATOM 1575 O O . LEU A 1 196 ? -9.334 -6.769 20.779 1.00 85.25 196 LEU A O 1
ATOM 1579 N N . TYR A 1 197 ? -8.764 -8.713 19.806 1.00 84.06 197 TYR A N 1
ATOM 1580 C CA . TYR A 1 197 ? -9.237 -9.552 20.909 1.00 84.06 197 TYR A CA 1
ATOM 1581 C C . TYR A 1 197 ? -8.438 -9.355 22.202 1.00 84.06 197 TYR A C 1
ATOM 1583 O O . TYR A 1 197 ? -8.999 -9.466 23.287 1.00 84.06 197 TYR A O 1
ATOM 1591 N N . ARG A 1 198 ? -7.148 -9.017 22.101 1.00 81.75 198 ARG A N 1
ATOM 1592 C CA . ARG A 1 198 ? -6.278 -8.766 23.263 1.00 81.75 198 ARG A CA 1
ATOM 1593 C C . ARG A 1 198 ? -6.336 -7.329 23.781 1.00 81.75 198 ARG A C 1
ATOM 1595 O O . ARG A 1 198 ? -5.743 -7.036 24.814 1.00 81.75 198 ARG A O 1
ATOM 1602 N N . ARG A 1 199 ? -6.999 -6.415 23.066 1.00 73.75 199 ARG A N 1
ATOM 1603 C CA . ARG A 1 199 ? -7.029 -4.994 23.420 1.00 73.75 199 ARG A CA 1
ATOM 1604 C C . ARG A 1 199 ? -8.152 -4.711 24.420 1.00 73.75 199 ARG A C 1
ATOM 1606 O O . ARG A 1 199 ? -9.339 -4.779 24.084 1.00 73.75 199 ARG A O 1
ATOM 1613 N N . GLU A 1 200 ? -7.759 -4.350 25.638 1.00 64.19 200 GLU A N 1
ATOM 1614 C CA . GLU A 1 200 ? -8.634 -3.710 26.619 1.00 64.19 200 GLU A CA 1
ATOM 1615 C C . GLU A 1 200 ? -8.795 -2.233 26.234 1.00 64.19 200 GLU A C 1
ATOM 1617 O O . GLU A 1 200 ? -7.821 -1.482 26.150 1.00 64.19 200 GLU A O 1
ATOM 1622 N N . PHE A 1 201 ? -10.024 -1.826 25.923 1.00 59.81 201 PHE A N 1
ATOM 1623 C CA . PHE A 1 201 ? -10.357 -0.432 25.642 1.00 59.81 201 PHE A CA 1
ATOM 1624 C C . PHE A 1 201 ? -10.741 0.205 26.980 1.00 59.81 201 PHE A C 1
ATOM 1626 O O . PHE A 1 201 ? -11.813 -0.084 27.505 1.00 59.81 201 PHE A O 1
ATOM 1633 N N . ARG A 1 202 ? -9.824 0.989 27.550 1.00 50.09 202 ARG A N 1
ATOM 1634 C CA . ARG A 1 202 ? -10.048 1.812 28.744 1.00 50.09 202 ARG A CA 1
ATOM 1635 C C . ARG A 1 202 ? -10.300 3.257 28.343 1.00 50.09 202 ARG A C 1
ATOM 1637 O O . ARG A 1 202 ? -9.613 3.717 27.401 1.00 50.09 202 ARG A O 1
#

Radius of gyration: 19.25 Å; Cα contacts (8 Å, |Δi|>4): 185; chains: 1; bounding box: 47×41×56 Å

Sequence (202 aa):
MLILGGLLHVEEDQWSIAPDLLIVIFPSVLGISFTKDYLNYIKNDTFTKRMALYRTMPIRIEEVVLARFLNIIICTIYNTLTLFTVLYFLTERMNGALTLIPYIGFTITLVGYSMIMSACYVYYELGYSGKRYLMTNFVMTILLLIVVIVAGVLNWSITQHLIQGQVQYGPLLPAVSILIGCLTWYAGYHITIRHLYRREFR

pLDDT: mean 76.43, std 13.96, range [37.34, 94.19]

Secondary structure (DSSP, 8-state):
-HHHHTTT---TTS--SHHHHHHHHHHHHHHS---GGGTGGGTS-HHHHHHHHHHHTT--HHHHHHHHHHHHHHHHHHHHHHHHHHHHHHHHHHHS---HHHHHHHHHHHHHHHHHHHHHHHHHHHHS-HHHHHHHHHHHHHHHHHHHHHHHHTT--HHHHHHHHHHHHTTHHHHHHHHHHHHHHHHHHHHHHHHHHT----

Solvent-accessible surface area (backbone atoms only — not comparable to full-atom values): 11135 Å² total; per-residue (Å²): 120,69,76,63,47,72,75,69,64,86,56,97,86,60,90,68,56,64,65,41,48,49,66,54,47,52,60,48,48,63,62,60,58,92,44,75,73,62,68,42,21,81,85,39,55,49,45,51,52,51,53,54,52,47,67,76,41,103,56,60,70,65,55,58,52,48,54,52,52,53,51,52,50,55,50,49,53,56,47,50,54,51,50,47,55,55,48,46,62,54,45,51,75,67,60,78,70,78,60,69,65,42,53,52,42,38,51,44,29,50,48,12,54,43,38,41,54,50,30,53,40,53,36,36,50,75,68,40,46,34,55,54,34,50,52,52,51,52,51,52,41,49,53,51,50,49,51,49,52,54,30,49,76,68,74,43,56,62,58,59,50,48,42,51,45,23,67,73,55,40,72,53,54,26,51,51,28,39,52,50,15,52,51,41,35,56,50,31,54,54,51,39,51,58,51,52,75,72,56,82,90,127

Nearest PDB structures (foldseek):
  8gjg-assembly1_A  TM=2.990E-01  e=8.902E+00  synthetic construct